Protein AF-0000000082331065 (afdb_homodimer)

Nearest PDB structures (foldseek):
  1o4w-assembly1_A-2  TM=7.661E-01  e=3.076E-03  Archaeoglobus fulgidus
  3zvk-assembly1_D  TM=6.399E-01  e=3.441E-03  Rickettsia felis
  5ecy-assembly1_E  TM=6.363E-01  e=1.750E-02  Shigella flexneri
  9h6a-assembly1_A  TM=6.526E-01  e=2.070E-02  Escherichia coli KLY
  5ed0-assembly2_B  TM=6.420E-01  e=5.371E-02  Shigella flexneri

Structure (mmCIF, N/CA/C/O backbone):
data_AF-0000000082331065-model_v1
#
loop_
_entity.id
_entity.type
_entity.pdbx_description
1 polymer 'PIN domain-containing protein'
#
loop_
_atom_site.group_PDB
_atom_site.id
_atom_site.type_symbol
_atom_site.label_atom_id
_atom_site.label_alt_id
_atom_site.label_comp_id
_atom_site.label_asym_id
_atom_site.label_entity_id
_atom_site.label_seq_id
_atom_site.pdbx_PDB_ins_code
_atom_site.Cartn_x
_atom_site.Cartn_y
_atom_site.Cartn_z
_atom_site.occupancy
_atom_site.B_iso_or_equiv
_atom_site.auth_seq_id
_atom_site.auth_comp_id
_atom_site.auth_asym_id
_atom_site.auth_atom_id
_atom_site.pdbx_PDB_model_num
ATOM 1 N N . MET A 1 1 ? -7.374 16.763 -11.881 1 84.21 1 MET A N 1
ATOM 2 C CA . MET A 1 1 ? -6.563 16.596 -10.678 1 84.21 1 MET A CA 1
ATOM 3 C C . MET A 1 1 ? -6.927 15.307 -9.95 1 84.21 1 MET A C 1
ATOM 5 O O . MET A 1 1 ? -8.092 14.905 -9.936 1 84.21 1 MET A O 1
ATOM 9 N N . ALA A 1 2 ? -5.88 14.586 -9.318 1 92.28 2 ALA A N 1
ATOM 10 C CA . ALA A 1 2 ? -6.134 13.315 -8.645 1 92.28 2 ALA A CA 1
ATOM 11 C C . ALA A 1 2 ? -6.809 13.535 -7.294 1 92.28 2 ALA A C 1
ATOM 13 O O . ALA A 1 2 ? -6.558 14.539 -6.623 1 92.28 2 ALA A O 1
ATOM 14 N N . LEU A 1 3 ? -7.755 12.722 -6.938 1 98.21 3 LEU A N 1
ATOM 15 C CA . LEU A 1 3 ? -8.467 12.785 -5.667 1 98.21 3 LEU A CA 1
ATOM 16 C C . LEU A 1 3 ? -7.704 12.039 -4.578 1 98.21 3 LEU A C 1
ATOM 18 O O . LEU A 1 3 ? -7.342 10.874 -4.755 1 98.21 3 LEU A O 1
ATOM 22 N N . LEU A 1 4 ? -7.465 12.738 -3.52 1 98.63 4 LEU A N 1
ATOM 23 C CA . LEU A 1 4 ? -6.738 12.187 -2.382 1 98.63 4 LEU A CA 1
ATOM 24 C C . LEU A 1 4 ? -7.545 12.339 -1.097 1 98.63 4 LEU A C 1
ATOM 26 O O . LEU A 1 4 ? -8.089 13.412 -0.824 1 98.63 4 LEU A O 1
ATOM 30 N N . VAL A 1 5 ? -7.703 11.263 -0.358 1 98.88 5 VAL A N 1
ATOM 31 C CA . VAL A 1 5 ? -8.303 11.31 0.971 1 98.88 5 VAL A CA 1
ATOM 32 C C . VAL A 1 5 ? -7.212 11.223 2.035 1 98.88 5 VAL A C 1
ATOM 34 O O . VAL A 1 5 ? -6.271 10.436 1.905 1 98.88 5 VAL A O 1
ATOM 37 N N . ALA A 1 6 ? -7.306 12.028 3.048 1 98.85 6 ALA A N 1
ATOM 38 C CA . ALA A 1 6 ? -6.295 12.039 4.102 1 98.85 6 ALA A CA 1
ATOM 39 C C . ALA A 1 6 ? -6.927 11.805 5.471 1 98.85 6 ALA A C 1
ATOM 41 O O . ALA A 1 6 ? -8.078 12.182 5.703 1 98.85 6 ALA A O 1
ATOM 42 N N . ASP A 1 7 ? -6.207 11.162 6.317 1 98.62 7 ASP A N 1
ATOM 43 C CA . ASP A 1 7 ? -6.69 10.97 7.682 1 98.62 7 ASP A CA 1
ATOM 44 C C . ASP A 1 7 ? -5.95 11.88 8.659 1 98.62 7 ASP A C 1
ATOM 46 O O . ASP A 1 7 ? -5.062 12.636 8.26 1 98.62 7 ASP A O 1
ATOM 50 N N . THR A 1 8 ? -6.292 11.81 9.937 1 98.61 8 THR A N 1
ATOM 51 C CA . THR A 1 8 ? -5.795 12.73 10.954 1 98.61 8 THR A CA 1
ATOM 52 C C . THR A 1 8 ? -4.289 12.569 11.139 1 98.61 8 THR A C 1
ATOM 54 O O . THR A 1 8 ? -3.561 13.559 11.237 1 98.61 8 THR A O 1
ATOM 57 N N . SER A 1 9 ? -3.781 11.352 11.25 1 98.44 9 SER A N 1
ATOM 58 C CA . SER A 1 9 ? -2.379 11.097 11.561 1 98.44 9 SER A CA 1
ATOM 59 C C . SER A 1 9 ? -1.457 11.757 10.541 1 98.44 9 SER A C 1
ATOM 61 O O . SER A 1 9 ? -0.488 12.422 10.912 1 98.44 9 SER A O 1
ATOM 63 N N . ALA A 1 10 ? -1.769 11.654 9.269 1 98.75 10 ALA A N 1
ATOM 64 C CA . ALA A 1 10 ? -0.926 12.221 8.22 1 98.75 10 ALA A CA 1
ATOM 65 C C . ALA A 1 10 ? -1.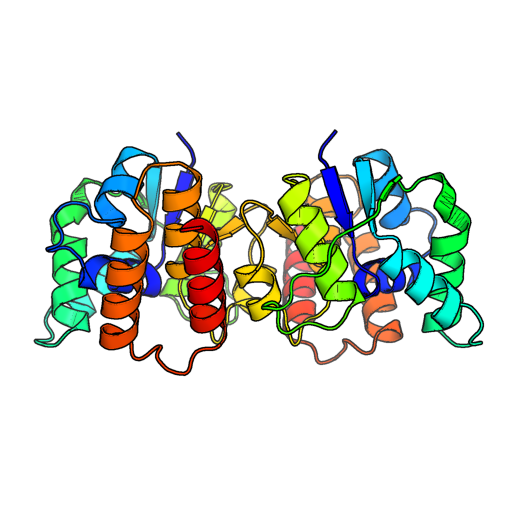027 13.744 8.198 1 98.75 10 ALA A C 1
ATOM 67 O O . ALA A 1 10 ? -0.03 14.435 7.976 1 98.75 10 ALA A O 1
ATOM 68 N N . LEU A 1 11 ? -2.22 14.24 8.377 1 98.84 11 LEU A N 1
ATOM 69 C CA . LEU A 1 11 ? -2.403 15.688 8.382 1 98.84 11 LEU A CA 1
ATOM 70 C C . LEU A 1 11 ? -1.635 16.329 9.532 1 98.84 11 LEU A C 1
ATOM 72 O O . LEU A 1 11 ? -1.018 17.383 9.361 1 98.84 11 LEU A O 1
ATOM 76 N N . VAL A 1 12 ? -1.694 15.711 10.698 1 98.8 12 VAL A N 1
ATOM 77 C CA . VAL A 1 12 ? -0.922 16.211 11.831 1 98.8 12 VAL A CA 1
ATOM 78 C C . VAL A 1 12 ? 0.569 16.152 11.507 1 98.8 12 VAL A C 1
ATOM 80 O O . VAL A 1 12 ? 1.317 17.08 11.823 1 98.8 12 VAL A O 1
ATOM 83 N N . SER A 1 13 ? 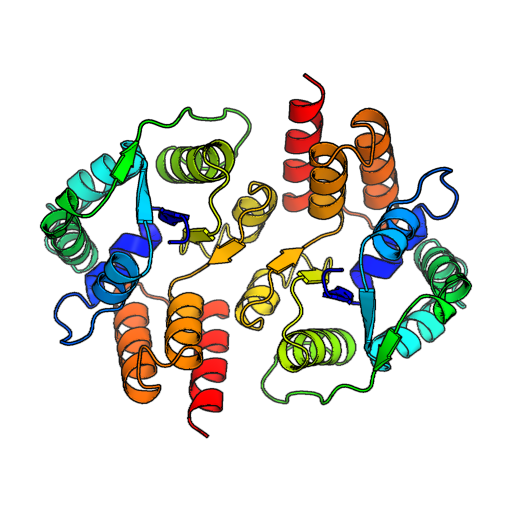1.036 15.093 10.872 1 98.82 13 SER A N 1
ATOM 84 C CA . SER A 1 13 ? 2.431 15.007 10.454 1 98.82 13 SER A CA 1
ATOM 85 C C . SER A 1 13 ? 2.81 16.175 9.55 1 98.82 13 SER A C 1
ATOM 87 O O . SER A 1 13 ? 3.837 16.824 9.761 1 98.82 13 SER A O 1
ATOM 89 N N . LEU A 1 14 ? 1.976 16.452 8.6 1 98.74 14 LEU A N 1
ATOM 90 C CA . LEU A 1 14 ? 2.242 17.543 7.669 1 98.74 14 LEU A CA 1
ATOM 91 C C . LEU A 1 14 ? 2.186 18.891 8.381 1 98.74 14 LEU A C 1
ATOM 93 O O . LEU A 1 14 ? 2.929 19.812 8.036 1 98.74 14 LEU A O 1
ATOM 97 N N . GLY A 1 15 ? 1.335 19.011 9.358 1 98.61 15 GLY A N 1
ATOM 98 C CA . GLY A 1 15 ? 1.188 20.239 10.122 1 98.61 15 GLY A CA 1
ATOM 99 C C . GLY A 1 15 ? 2.423 20.591 10.93 1 98.61 15 GLY A C 1
ATOM 100 O O . GLY A 1 15 ? 2.631 21.754 11.281 1 98.61 15 GLY A O 1
ATOM 101 N N . THR A 1 16 ? 3.255 19.613 11.282 1 98.28 16 THR A N 1
ATOM 102 C CA . THR A 1 16 ? 4.434 19.83 12.113 1 98.28 16 THR A CA 1
ATOM 103 C C . THR A 1 16 ? 5.439 20.732 11.402 1 98.28 16 THR A C 1
ATOM 105 O O . THR A 1 16 ? 6.265 21.38 12.047 1 98.28 16 THR A O 1
ATOM 108 N N . VAL A 1 17 ? 5.365 20.749 10.065 1 98.19 17 VAL A N 1
ATOM 109 C CA . VAL A 1 17 ? 6.338 21.521 9.3 1 98.19 17 VAL A CA 1
ATOM 110 C C . VAL A 1 17 ? 5.628 22.635 8.534 1 98.19 17 VAL A C 1
ATOM 112 O O . VAL A 1 17 ? 6.095 23.065 7.477 1 98.19 17 VAL A O 1
ATOM 115 N N . ALA A 1 18 ? 4.55 23.108 9.012 1 95.06 18 ALA A N 1
ATOM 116 C CA . ALA A 1 18 ? 3.709 24.106 8.356 1 95.06 18 ALA A CA 1
ATOM 117 C C . ALA A 1 18 ? 4.423 25.451 8.265 1 95.06 18 ALA A C 1
ATOM 119 O O . ALA A 1 18 ? 4.035 26.315 7.475 1 95.06 18 ALA A O 1
ATOM 120 N N . THR A 1 19 ? 5.469 25.64 9.006 1 91.25 19 THR A N 1
ATOM 121 C CA . THR A 1 19 ? 6.166 26.921 9.027 1 91.25 19 THR A CA 1
ATOM 122 C C . THR A 1 19 ? 7.258 26.961 7.961 1 91.25 19 THR A C 1
ATOM 124 O O . THR A 1 19 ? 7.86 28.01 7.72 1 91.25 19 THR A O 1
ATOM 127 N N . HIS A 1 20 ? 7.532 25.848 7.337 1 89.93 20 HIS A N 1
ATOM 128 C CA . HIS A 1 20 ? 8.526 25.816 6.27 1 89.93 20 HIS A CA 1
ATOM 129 C C . HIS A 1 20 ? 8.053 26.604 5.053 1 89.93 20 HIS A C 1
ATOM 131 O O . HIS A 1 20 ? 6.848 26.729 4.819 1 89.93 20 HIS A O 1
ATOM 137 N N . GLU A 1 21 ? 8.91 27.131 4.326 1 86.15 21 GLU A N 1
ATOM 138 C CA . GLU A 1 21 ? 8.589 27.965 3.172 1 86.15 21 GLU A CA 1
ATOM 139 C C . GLU A 1 21 ? 7.816 27.176 2.119 1 86.15 21 GLU A C 1
ATOM 141 O O . GLU A 1 21 ? 6.817 27.66 1.582 1 86.15 21 GLU A O 1
ATOM 146 N N . LYS A 1 22 ? 8.354 26.037 1.832 1 89.77 22 LYS A N 1
ATOM 147 C CA . LYS A 1 22 ? 7.687 25.101 0.932 1 89.77 22 LYS A CA 1
ATOM 148 C C . LYS A 1 22 ? 7.227 23.852 1.679 1 89.77 22 LYS A C 1
ATOM 150 O O . LYS A 1 22 ? 8.002 22.912 1.863 1 89.77 22 LYS A O 1
ATOM 155 N N . THR A 1 23 ? 5.905 23.878 1.989 1 95.28 23 THR A N 1
ATOM 156 C CA . THR A 1 23 ? 5.432 22.776 2.82 1 95.28 23 THR A CA 1
ATOM 157 C C . THR A 1 23 ? 4.807 21.681 1.96 1 95.28 23 THR A C 1
ATOM 159 O O . THR A 1 23 ? 4.147 21.97 0.96 1 95.28 23 THR A O 1
ATOM 162 N N . PRO A 1 24 ? 5.008 20.478 2.338 1 97.88 24 PRO A N 1
ATOM 163 C CA . PRO A 1 24 ? 4.359 19.391 1.602 1 97.88 24 PRO A CA 1
ATOM 164 C C . PRO A 1 24 ? 2.84 19.533 1.557 1 97.88 24 PRO A C 1
ATOM 166 O O . PRO A 1 24 ? 2.21 19.158 0.565 1 97.88 24 PRO A O 1
ATOM 169 N N . LEU A 1 25 ? 2.223 20.106 2.595 1 98.09 25 LEU A N 1
ATOM 170 C CA . LEU A 1 25 ? 0.777 20.298 2.614 1 98.09 25 LEU A CA 1
ATOM 171 C C . LEU A 1 25 ? 0.345 21.282 1.531 1 98.09 25 LEU A C 1
ATOM 173 O O . LEU A 1 25 ? -0.639 21.044 0.828 1 98.09 25 LEU A O 1
ATOM 177 N N . SER A 1 26 ? 1.044 22.368 1.365 1 97.34 26 SER A N 1
ATOM 178 C CA . SER A 1 26 ? 0.718 23.345 0.332 1 97.34 26 SER A CA 1
ATOM 179 C C . SER A 1 26 ? 0.844 22.74 -1.062 1 97.34 26 SER A C 1
ATOM 181 O O . SER A 1 26 ? -0.005 22.973 -1.924 1 97.34 26 SER A O 1
ATOM 183 N N . ILE A 1 27 ? 1.902 21.989 -1.269 1 97.33 27 ILE A N 1
ATOM 184 C CA . ILE A 1 27 ? 2.108 21.351 -2.565 1 97.33 27 ILE A CA 1
ATOM 185 C C . ILE A 1 27 ? 0.958 20.39 -2.856 1 97.33 27 ILE A C 1
ATOM 187 O O . ILE A 1 27 ? 0.431 20.363 -3.971 1 97.33 27 ILE A O 1
ATOM 191 N N . LEU A 1 28 ? 0.593 19.607 -1.846 1 97.29 28 LEU A N 1
ATOM 192 C CA . LEU A 1 28 ? -0.495 18.645 -1.981 1 97.29 28 LEU A CA 1
ATOM 193 C C . LEU A 1 28 ? -1.797 19.346 -2.353 1 97.29 28 LEU A C 1
ATOM 195 O O . LEU A 1 28 ? -2.514 18.899 -3.251 1 97.29 28 LEU A O 1
ATOM 199 N N . LEU A 1 29 ? -2.108 20.425 -1.689 1 97.01 29 LEU A N 1
ATOM 200 C CA . LEU A 1 29 ? -3.347 21.164 -1.903 1 97.01 29 LEU A CA 1
ATOM 201 C C . LEU A 1 29 ? -3.347 21.843 -3.268 1 97.01 29 LEU A C 1
ATOM 203 O O . LEU A 1 29 ? -4.41 22.095 -3.841 1 97.01 29 LEU A O 1
ATOM 207 N N . ASP A 1 30 ? -2.181 22.065 -3.808 1 95.85 30 ASP A N 1
ATOM 208 C CA . ASP A 1 30 ? -2.053 22.686 -5.123 1 95.85 30 ASP A CA 1
ATOM 209 C C . ASP A 1 30 ? -2.179 21.646 -6.235 1 95.85 30 ASP A C 1
ATOM 211 O O . ASP A 1 30 ? -2.557 21.977 -7.361 1 95.85 30 ASP A O 1
ATOM 215 N N . THR A 1 31 ? -1.892 20.429 -5.933 1 95.83 31 THR A N 1
ATOM 216 C CA . THR A 1 31 ? -1.738 19.454 -7.007 1 95.83 31 THR A CA 1
ATOM 217 C C . THR A 1 31 ? -2.836 18.397 -6.94 1 95.83 31 THR A C 1
ATOM 219 O O . THR A 1 31 ? -3.008 17.612 -7.875 1 95.83 31 THR A O 1
ATOM 222 N N . HIS A 1 32 ? -3.593 18.355 -5.835 1 97.51 32 HIS A N 1
ATOM 223 C CA . HIS A 1 32 ? -4.643 17.362 -5.638 1 97.51 32 HIS A CA 1
ATOM 224 C C . HIS A 1 32 ? -5.933 18.013 -5.152 1 97.51 32 HIS A C 1
ATOM 226 O O . HIS A 1 32 ? -5.907 19.116 -4.601 1 97.51 32 HIS A O 1
ATOM 232 N N . LEU A 1 33 ? -6.995 17.344 -5.45 1 98.22 33 LEU A N 1
ATOM 233 C CA . LEU A 1 33 ? -8.207 17.553 -4.666 1 98.22 33 LEU A CA 1
ATOM 234 C C . LEU A 1 33 ? -8.163 16.749 -3.372 1 98.22 33 LEU A C 1
ATOM 236 O O . LEU A 1 33 ? -8.281 15.522 -3.394 1 98.22 33 LEU A O 1
ATOM 240 N N . VAL A 1 34 ? -7.998 17.398 -2.298 1 98.69 34 VAL A N 1
ATOM 241 C CA . VAL A 1 34 ? -7.847 16.711 -1.02 1 98.69 34 VAL A CA 1
ATOM 242 C C . VAL A 1 34 ? -9.187 16.679 -0.289 1 98.69 34 VAL A C 1
ATOM 244 O O . VAL A 1 34 ? -9.762 17.728 0.012 1 98.69 34 VAL A O 1
ATOM 247 N N . CYS A 1 35 ? -9.648 15.508 0.03 1 98.83 35 CYS A N 1
ATOM 248 C CA . CYS A 1 35 ? -10.905 15.284 0.735 1 98.83 35 CYS A CA 1
ATOM 249 C C . CYS A 1 35 ? -10.659 14.661 2.104 1 98.83 35 CYS A C 1
ATOM 251 O O . CYS A 1 35 ? -9.799 13.79 2.249 1 98.83 35 CYS A O 1
ATOM 253 N N . ILE A 1 36 ? -11.418 15.107 3.125 1 98.84 36 ILE A N 1
ATOM 254 C CA . ILE A 1 36 ? -11.334 14.508 4.453 1 98.84 36 ILE A CA 1
ATOM 255 C C . ILE A 1 36 ? -12.739 14.306 5.017 1 98.84 36 ILE A C 1
ATOM 257 O O . ILE A 1 36 ? -13.656 15.069 4.704 1 98.84 36 ILE A O 1
ATOM 261 N N . PRO A 1 37 ? -12.926 13.227 5.758 1 98.8 37 PRO A N 1
ATOM 262 C CA . PRO A 1 37 ? -14.234 13.074 6.401 1 98.8 37 PRO A CA 1
ATOM 263 C C . PRO A 1 37 ? -14.447 14.06 7.547 1 98.8 37 PRO A C 1
ATOM 265 O O . PRO A 1 37 ? -13.478 14.571 8.115 1 98.8 37 PRO A O 1
ATOM 268 N N . GLU A 1 38 ? -15.661 14.235 7.915 1 98.68 38 GLU A N 1
ATOM 269 C CA . GLU A 1 38 ? -16.029 15.094 9.036 1 98.68 38 GLU A CA 1
ATOM 270 C C . GLU A 1 38 ? -15.379 14.62 10.332 1 98.68 38 GLU A C 1
ATOM 272 O O . GLU A 1 38 ? -15.012 15.433 11.183 1 98.68 38 GLU A O 1
ATOM 277 N N . GLN A 1 39 ? -15.255 13.336 10.499 1 98.53 39 GLN A N 1
ATOM 278 C CA . GLN A 1 39 ? -14.633 12.768 11.691 1 98.53 39 GLN A CA 1
ATOM 279 C C . GLN A 1 39 ? -13.188 13.237 11.834 1 98.53 39 GLN A C 1
ATOM 281 O O . GLN A 1 39 ? -12.698 13.426 12.949 1 98.53 39 GLN A O 1
ATOM 286 N N . VAL A 1 40 ? -12.495 13.373 10.756 1 98.55 40 VAL A N 1
ATOM 287 C CA . VAL A 1 40 ? -11.106 13.821 10.779 1 98.55 40 VAL A CA 1
ATOM 288 C C . VAL A 1 40 ? -11.042 15.284 11.211 1 98.55 40 VAL A C 1
ATOM 290 O O . VAL A 1 40 ? -10.172 15.668 11.996 1 98.55 40 VAL A O 1
ATOM 293 N N . VAL A 1 41 ? -11.97 16.116 10.712 1 98.65 41 VAL A N 1
ATOM 294 C CA . VAL A 1 41 ? -12.047 17.504 11.156 1 98.65 41 VAL A CA 1
ATOM 295 C C . VAL A 1 41 ? -12.267 17.553 12.666 1 98.65 41 VAL A C 1
ATOM 297 O O . VAL A 1 41 ? -11.591 18.302 13.375 1 98.65 41 VAL A O 1
ATOM 300 N N . SER A 1 42 ? -13.177 16.745 13.139 1 98.53 42 SER A N 1
ATOM 301 C CA . SER A 1 42 ? -13.48 16.693 14.565 1 98.53 42 SER A CA 1
ATOM 302 C C . SER A 1 42 ? -12.253 16.29 15.377 1 98.53 42 SER A C 1
ATOM 304 O O . SER A 1 42 ? -11.993 16.855 16.441 1 98.53 42 SER A O 1
ATOM 306 N N . GLU A 1 43 ? -11.558 15.309 14.893 1 98.7 43 GLU A N 1
ATOM 307 C CA . GLU A 1 43 ? -10.346 14.862 15.574 1 98.7 43 GLU A CA 1
ATOM 308 C C . GLU A 1 43 ? -9.292 15.964 15.607 1 98.7 43 GLU A C 1
ATOM 310 O O . GLU A 1 43 ? -8.622 16.16 16.623 1 98.7 43 GLU A O 1
ATOM 315 N N . LEU A 1 44 ? -9.122 16.666 14.54 1 98.64 44 LEU A N 1
ATOM 316 C CA . LEU A 1 44 ? -8.182 17.781 14.498 1 98.64 44 LEU A CA 1
ATOM 317 C C . LEU A 1 44 ? -8.578 18.865 15.494 1 98.64 44 LEU A C 1
ATOM 319 O O . LEU A 1 44 ? -7.727 19.4 16.208 1 98.64 44 LEU A O 1
ATOM 323 N N . GLN A 1 45 ? -9.85 19.191 15.551 1 98.73 45 GLN A N 1
ATOM 324 C CA . GLN A 1 45 ? -10.362 20.216 16.454 1 98.73 45 GLN A CA 1
ATOM 325 C C . GLN A 1 45 ? -10.171 19.809 17.912 1 98.73 45 GLN A C 1
ATOM 327 O O . GLN A 1 45 ? -9.926 20.658 18.772 1 98.73 45 GLN A O 1
ATOM 332 N N . LYS A 1 46 ? -10.23 18.506 18.18 1 98.38 46 LYS A N 1
ATOM 333 C CA . LYS A 1 46 ? -10.014 17.998 19.532 1 98.38 46 LYS A CA 1
ATOM 334 C C . LYS A 1 46 ? -8.535 18.042 19.906 1 98.38 46 LYS A C 1
ATOM 336 O O . LYS A 1 46 ? -8.19 18.204 21.078 1 98.38 46 LYS A O 1
ATOM 341 N N . THR A 1 47 ? -7.675 17.901 18.987 1 98.03 47 THR A N 1
ATOM 342 C CA . THR A 1 47 ? -6.234 17.846 19.208 1 98.03 47 THR A CA 1
ATOM 343 C C . THR A 1 47 ? -5.6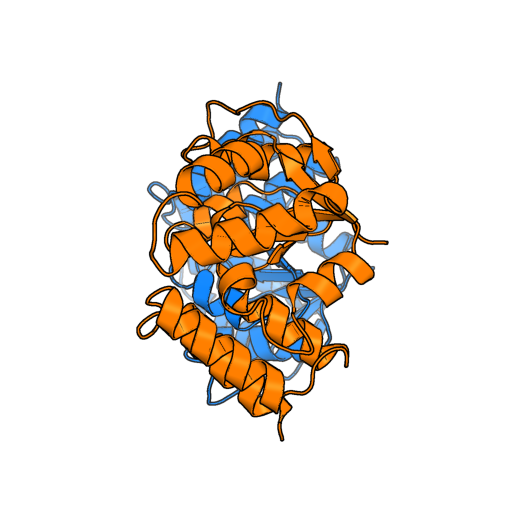48 19.252 19.301 1 98.03 47 THR A C 1
ATOM 345 O O . THR A 1 47 ? -4.712 19.49 20.068 1 98.03 47 THR A O 1
ATOM 348 N N . ALA A 1 48 ? -6.188 20.204 18.637 1 98.12 48 ALA A N 1
ATOM 349 C CA . ALA A 1 48 ? -5.632 21.535 18.409 1 98.12 48 ALA A CA 1
ATOM 350 C C . ALA A 1 48 ? -5.477 22.297 19.722 1 98.12 48 ALA A C 1
ATOM 352 O O . ALA A 1 48 ? -4.517 23.052 19.899 1 98.12 48 ALA A O 1
ATOM 353 N N . PRO A 1 49 ? -6.336 22.089 20.726 1 97.23 49 PRO A N 1
ATOM 354 C CA . PRO A 1 49 ? -6.274 22.898 21.945 1 97.23 49 PRO A CA 1
ATOM 355 C C . PRO A 1 49 ? -5.076 22.549 22.825 1 97.23 49 PRO A C 1
ATOM 357 O O . PRO A 1 49 ? -4.734 23.305 23.738 1 97.23 49 PRO A O 1
ATOM 360 N N . TYR A 1 50 ? -4.462 21.414 22.594 1 95.79 50 TYR A N 1
ATOM 361 C CA . TYR A 1 50 ? -3.313 21.036 23.409 1 95.79 50 TYR A CA 1
ATOM 362 C C . TYR A 1 50 ? -2.077 21.834 23.013 1 95.79 50 TYR A C 1
ATOM 364 O O . TYR A 1 50 ? -1.841 22.077 21.827 1 95.79 50 TYR A O 1
ATOM 372 N N . GLU A 1 51 ? -1.371 22.341 23.976 1 94.13 51 GLU A N 1
ATOM 373 C CA . GLU A 1 51 ? -0.177 23.146 23.735 1 94.13 51 GLU A CA 1
ATOM 374 C C . GLU A 1 51 ? 1.069 22.272 23.64 1 94.13 51 GLU A C 1
ATOM 376 O O . GLU A 1 51 ? 1.977 22.382 24.467 1 94.13 51 GLU A O 1
ATOM 381 N N . ASP A 1 52 ? 1.071 21.417 22.745 1 96.2 52 ASP A N 1
ATOM 382 C CA . ASP A 1 52 ? 2.203 20.551 22.427 1 96.2 52 ASP A CA 1
ATOM 383 C C . ASP A 1 52 ? 2.395 20.43 20.917 1 96.2 52 ASP A C 1
ATOM 385 O O . ASP A 1 52 ? 1.768 21.159 20.146 1 96.2 52 ASP A O 1
ATOM 389 N N . ARG A 1 53 ? 3.309 19.658 20.534 1 94.99 53 ARG A N 1
ATOM 390 C CA . ARG A 1 53 ? 3.677 19.559 19.125 1 94.99 53 ARG A CA 1
ATOM 391 C C . ARG A 1 53 ? 2.489 19.116 18.278 1 94.99 53 ARG A C 1
ATOM 393 O O . ARG A 1 53 ? 2.264 19.646 17.188 1 94.99 53 ARG A O 1
ATOM 400 N N . SER A 1 54 ? 1.689 18.142 18.779 1 97.11 54 SER A N 1
ATOM 401 C CA . SER A 1 54 ? 0.537 17.629 18.043 1 97.11 54 SER A CA 1
ATOM 402 C C . SER A 1 54 ? -0.577 18.668 17.967 1 97.11 54 SER A C 1
ATOM 404 O O . SER A 1 54 ? -1.241 18.799 16.936 1 97.11 54 SER A O 1
ATOM 406 N N . GLY A 1 55 ? -0.768 19.337 19.091 1 98.26 55 GLY A N 1
ATOM 407 C CA . GLY A 1 55 ? -1.767 20.393 19.099 1 98.26 55 GLY A CA 1
ATOM 408 C C . GLY A 1 55 ? -1.457 21.515 18.125 1 98.26 55 GLY A C 1
ATOM 409 O O . GLY A 1 55 ? -2.32 21.921 17.343 1 98.26 55 GLY A O 1
ATOM 410 N N . ASN A 1 56 ? -0.254 22.011 18.146 1 98.18 56 ASN A N 1
ATOM 411 C CA . ASN A 1 56 ? 0.176 23.063 17.232 1 98.18 56 ASN A CA 1
ATOM 412 C C . ASN A 1 56 ? 0.07 22.619 15.776 1 98.18 56 ASN A C 1
ATOM 414 O O . ASN A 1 56 ? -0.336 23.399 14.913 1 98.18 56 ASN A O 1
ATOM 418 N N . ALA A 1 57 ? 0.444 21.419 15.51 1 98.6 57 ALA A N 1
ATOM 419 C CA . ALA A 1 57 ? 0.356 20.869 14.16 1 98.6 57 ALA A CA 1
ATOM 420 C C . ALA A 1 57 ? -1.094 20.806 13.687 1 98.6 57 ALA A C 1
ATOM 422 O O . ALA A 1 57 ? -1.402 21.187 12.555 1 98.6 57 ALA A O 1
ATOM 423 N N . ALA A 1 58 ? -1.951 20.296 14.549 1 98.74 58 ALA A N 1
ATOM 424 C CA . ALA A 1 58 ? -3.372 20.213 14.22 1 98.74 58 ALA A CA 1
ATOM 425 C C . ALA A 1 58 ? -3.946 21.593 13.915 1 98.74 58 ALA A C 1
ATOM 427 O O . ALA A 1 58 ? -4.715 21.756 12.964 1 98.74 58 ALA A O 1
ATOM 428 N N . GLN A 1 59 ? -3.552 22.569 14.708 1 98.62 59 GLN A N 1
ATOM 429 C CA . GLN A 1 59 ? -4.018 23.932 14.473 1 98.62 59 GLN A CA 1
ATOM 430 C C . GLN A 1 59 ? -3.546 24.449 13.117 1 98.62 59 GLN A C 1
ATOM 432 O O . GLN A 1 59 ? -4.306 25.101 12.397 1 98.62 59 GLN A O 1
ATOM 437 N N . ALA A 1 60 ? -2.306 24.178 12.799 1 98.32 60 ALA A N 1
ATOM 438 C CA . ALA A 1 60 ? -1.757 24.618 11.519 1 98.32 60 ALA A CA 1
ATOM 439 C C . ALA A 1 60 ? -2.562 24.05 10.353 1 98.32 60 ALA A C 1
ATOM 441 O O . ALA A 1 60 ? -2.764 24.728 9.342 1 98.32 60 ALA A O 1
ATOM 442 N N . VAL A 1 61 ? -3.037 22.783 10.425 1 98.67 61 VAL A N 1
ATOM 443 C CA . VAL A 1 61 ? -3.859 22.157 9.394 1 98.67 61 VAL A CA 1
ATOM 444 C C . VAL A 1 61 ? -5.23 22.828 9.349 1 98.67 61 VAL A C 1
ATOM 446 O O . VAL A 1 61 ? -5.734 23.153 8.271 1 98.67 61 VAL A O 1
ATOM 449 N N . LEU A 1 62 ? -5.822 23.06 10.534 1 98.6 62 LEU A N 1
ATOM 450 C CA . LEU A 1 62 ? -7.151 23.655 10.626 1 98.6 62 LEU A CA 1
ATOM 451 C C . LEU A 1 62 ? -7.154 25.069 10.054 1 98.6 62 LEU A C 1
ATOM 453 O O . LEU A 1 62 ? -8.171 25.529 9.531 1 98.6 62 LEU A O 1
ATOM 457 N N . ASP A 1 63 ? -6.048 25.718 10.135 1 97.9 63 ASP A N 1
ATOM 458 C CA . ASP A 1 63 ? -5.927 27.057 9.568 1 97.9 63 ASP A CA 1
ATOM 459 C C . ASP A 1 63 ? -6.128 27.033 8.054 1 97.9 63 ASP A C 1
ATOM 461 O O . ASP A 1 63 ? -6.439 28.06 7.448 1 97.9 63 ASP A O 1
ATOM 465 N N . ARG A 1 64 ? -5.991 25.882 7.423 1 97.22 64 ARG A N 1
ATOM 466 C CA . ARG A 1 64 ? -6.179 25.732 5.984 1 97.22 64 ARG A CA 1
ATOM 467 C C . ARG A 1 64 ? -7.442 24.936 5.676 1 97.22 64 ARG A C 1
ATOM 469 O O . ARG A 1 64 ? -7.584 24.384 4.583 1 97.22 64 ARG A O 1
ATOM 476 N N . ARG A 1 65 ? -8.293 24.821 6.56 1 97.55 65 ARG A N 1
ATOM 477 C CA . ARG A 1 65 ? -9.478 23.97 6.504 1 97.55 65 ARG A CA 1
ATOM 478 C C . ARG A 1 65 ? -10.302 24.262 5.254 1 97.55 65 ARG A C 1
ATOM 480 O O . ARG A 1 65 ? -10.915 23.358 4.683 1 97.55 65 ARG A O 1
ATOM 487 N N . SER A 1 66 ? -10.372 25.502 4.787 1 97.87 66 SER A N 1
ATOM 488 C CA . SER A 1 66 ? -11.215 25.906 3.667 1 97.87 66 SER A CA 1
ATOM 489 C C . SER A 1 66 ? -10.701 25.329 2.352 1 97.87 66 SER A C 1
ATOM 491 O O . SER A 1 66 ? -11.409 25.34 1.344 1 97.87 66 SER A O 1
ATOM 493 N N . GLU A 1 67 ? -9.492 24.851 2.334 1 97.91 67 GLU A N 1
ATOM 494 C CA . GLU A 1 67 ? -8.884 24.318 1.119 1 97.91 67 GLU A CA 1
ATOM 495 C C . GLU A 1 67 ? -9.184 22.83 0.958 1 97.91 67 GLU A C 1
ATOM 497 O O . GLU A 1 67 ? -8.903 22.245 -0.09 1 97.91 67 GLU A O 1
ATOM 502 N N . PHE A 1 68 ? -9.767 22.226 2.004 1 98.49 68 PHE A N 1
ATOM 503 C CA . PHE A 1 68 ? -10.164 20.824 1.956 1 98.49 68 PHE A CA 1
ATOM 504 C C . PHE A 1 68 ? -11.617 20.688 1.518 1 98.49 68 PHE A C 1
ATOM 506 O O . PHE A 1 68 ? -12.448 21.544 1.829 1 98.49 68 PHE A O 1
ATOM 513 N N . SER A 1 69 ? -11.874 19.672 0.806 1 98.58 69 SER A N 1
ATOM 514 C CA . SER A 1 69 ? -13.253 19.216 0.667 1 98.58 69 SER A CA 1
ATOM 515 C C . SER A 1 69 ? -13.646 18.288 1.812 1 98.58 69 SER A C 1
ATOM 517 O O . SER A 1 69 ? -13.097 17.192 1.946 1 98.58 69 SER A O 1
ATOM 519 N N . VAL A 1 70 ? -14.581 18.641 2.647 1 98.73 70 VAL A N 1
ATOM 520 C CA . VAL A 1 70 ? -15.031 17.849 3.787 1 98.73 70 VAL A CA 1
ATOM 521 C C . VAL A 1 70 ? -16.314 17.105 3.424 1 98.73 70 VAL A C 1
ATOM 523 O O . VAL A 1 70 ? -17.27 17.706 2.929 1 98.73 70 VAL A O 1
ATOM 526 N N . ARG A 1 71 ? -16.295 15.843 3.705 1 98.53 71 ARG A N 1
ATOM 527 C CA . ARG A 1 71 ? -17.437 15.019 3.323 1 98.53 71 ARG A CA 1
ATOM 528 C C . ARG A 1 71 ? -17.887 14.136 4.481 1 98.53 71 ARG A C 1
ATOM 530 O O . ARG A 1 71 ? -17.073 13.732 5.314 1 98.53 71 ARG A O 1
ATOM 537 N N . ALA A 1 72 ? -19.118 13.837 4.456 1 97.94 72 ALA A N 1
ATOM 538 C CA . ALA A 1 72 ? -19.614 12.811 5.37 1 97.94 72 ALA A CA 1
ATOM 539 C C . ALA A 1 72 ? -19.189 11.418 4.915 1 97.94 72 ALA A C 1
ATOM 541 O O . ALA A 1 72 ? -19.075 11.159 3.715 1 97.94 72 ALA A O 1
ATOM 542 N N . ALA A 1 73 ? -18.921 10.58 5.859 1 97.43 73 ALA A N 1
ATOM 543 C CA . ALA A 1 73 ? -18.561 9.194 5.572 1 97.43 73 ALA A CA 1
ATOM 544 C C . ALA A 1 73 ? -19.317 8.231 6.483 1 97.43 73 ALA A C 1
ATOM 546 O O . ALA A 1 73 ? -19.504 8.507 7.67 1 97.43 73 ALA A O 1
ATOM 547 N N . LYS A 1 74 ? -19.757 7.169 5.906 1 93.94 74 LYS A N 1
ATOM 548 C CA . LYS A 1 74 ? -20.399 6.12 6.693 1 93.94 74 LYS A CA 1
ATOM 549 C C . LYS A 1 74 ? -19.364 5.182 7.307 1 93.94 74 LYS A C 1
ATOM 551 O O . LYS A 1 74 ? -18.424 4.759 6.631 1 93.94 74 LYS A O 1
ATOM 556 N N . LEU A 1 75 ? -19.552 4.906 8.586 1 95.87 75 LEU A N 1
ATOM 557 C CA . LEU A 1 75 ? -18.668 3.955 9.252 1 95.87 75 LEU A CA 1
ATOM 558 C C . LEU A 1 75 ? -19.043 2.521 8.892 1 95.87 75 LEU A C 1
ATOM 560 O O . LEU A 1 75 ? -20.227 2.18 8.837 1 95.87 75 LEU A O 1
ATOM 564 N N . GLU A 1 76 ? -18.046 1.781 8.628 1 93.71 76 GLU A N 1
ATOM 565 C CA . GLU A 1 76 ? -18.256 0.371 8.314 1 93.71 76 GLU A CA 1
ATOM 566 C C . GLU A 1 76 ? -18.012 -0.509 9.537 1 93.71 76 GLU A C 1
ATOM 568 O O . GLU A 1 76 ? -16.912 -0.514 10.095 1 93.71 76 GLU A O 1
ATOM 573 N N . GLU A 1 77 ? -18.878 -1.288 9.918 1 91.3 77 GLU A N 1
ATOM 574 C CA . GLU A 1 77 ? -18.835 -2.074 11.147 1 91.3 77 GLU A CA 1
ATOM 575 C C . GLU A 1 77 ? -17.745 -3.139 11.083 1 91.3 77 GLU A C 1
ATOM 577 O O . GLU A 1 77 ? -17.148 -3.487 12.104 1 91.3 77 GLU A O 1
ATOM 582 N N . ASP A 1 78 ? -17.417 -3.597 10.011 1 89.65 78 ASP A N 1
ATOM 583 C CA . ASP A 1 78 ? -16.507 -4.731 9.878 1 89.65 78 ASP A CA 1
ATOM 584 C C . ASP A 1 78 ? -15.057 -4.263 9.778 1 89.65 78 ASP A C 1
ATOM 586 O O . ASP A 1 78 ? -14.136 -5.081 9.754 1 89.65 78 ASP A O 1
ATOM 590 N N . LEU A 1 79 ? -14.841 -2.964 9.722 1 92.18 79 LEU A N 1
ATOM 591 C CA . LEU A 1 79 ? -13.478 -2.445 9.688 1 92.18 79 LEU A CA 1
ATOM 592 C C . LEU A 1 79 ? -12.918 -2.296 11.099 1 92.18 79 LEU A C 1
ATOM 594 O O . LEU A 1 79 ? -13.449 -1.528 11.904 1 92.18 79 LEU A O 1
ATOM 598 N N . PRO A 1 80 ? -11.941 -3.062 11.495 1 92.6 80 PRO A N 1
ATOM 599 C CA . PRO A 1 80 ? -11.359 -3.005 12.838 1 92.6 80 PRO A CA 1
ATOM 600 C C . PRO A 1 80 ? -10.445 -1.798 13.034 1 92.6 80 PRO A C 1
ATOM 602 O O . PRO A 1 80 ? -9.258 -1.96 13.328 1 92.6 80 PRO A O 1
ATOM 605 N N . LEU A 1 81 ? -10.931 -0.664 12.82 1 95.33 81 LEU A N 1
ATOM 606 C CA . LEU A 1 81 ? -10.24 0.614 12.948 1 95.33 81 LEU A CA 1
ATOM 607 C C . LEU A 1 81 ? -11.037 1.578 13.82 1 95.33 81 LEU A C 1
ATOM 609 O O . LEU A 1 81 ? -12.229 1.366 14.059 1 95.33 81 LEU A O 1
ATOM 613 N N . ASP A 1 82 ? -10.407 2.561 14.404 1 95.17 82 ASP A N 1
ATOM 614 C CA . ASP A 1 82 ? -11.157 3.573 15.142 1 95.17 82 ASP A CA 1
ATOM 615 C C . ASP A 1 82 ? -12.041 4.393 14.205 1 95.17 82 ASP A C 1
ATOM 617 O O . ASP A 1 82 ? -11.97 4.24 12.984 1 95.17 82 ASP A O 1
ATOM 621 N N . ASP A 1 83 ? -12.832 5.266 14.678 1 95.73 83 ASP A N 1
ATOM 622 C CA . ASP A 1 83 ? -13.84 5.978 13.9 1 95.73 83 ASP A CA 1
ATOM 623 C C . ASP A 1 83 ? -13.191 6.863 12.839 1 95.73 83 ASP A C 1
ATOM 625 O O . ASP A 1 83 ? -13.698 6.975 11.721 1 95.73 83 ASP A O 1
ATOM 629 N N . GLY A 1 84 ? -12.155 7.586 13.187 1 96.64 84 GLY A N 1
ATOM 630 C CA . GLY A 1 84 ? -11.48 8.441 12.224 1 96.64 84 GLY A CA 1
ATOM 631 C C . GLY A 1 84 ? -10.91 7.676 11.044 1 96.64 84 GLY A C 1
ATOM 632 O O . GLY A 1 84 ? -11.16 8.029 9.89 1 96.64 84 GLY A O 1
ATOM 633 N N . GLU A 1 85 ? -10.136 6.59 11.366 1 97.73 85 GLU A N 1
ATOM 634 C CA . GLU A 1 85 ? -9.564 5.748 10.32 1 97.73 85 GLU A CA 1
ATOM 635 C C . GLU A 1 85 ? -10.657 5.062 9.505 1 97.73 85 GLU A C 1
ATOM 637 O O . GLU A 1 85 ? -10.576 5.001 8.276 1 97.73 85 GLU A O 1
ATOM 642 N N . ASN A 1 86 ? -11.639 4.556 10.227 1 97.84 86 ASN A N 1
ATOM 643 C CA . ASN A 1 86 ? -12.78 3.914 9.582 1 97.84 86 ASN A CA 1
ATOM 644 C C . ASN A 1 86 ? -13.459 4.849 8.586 1 97.84 86 ASN A C 1
ATOM 646 O O . ASN A 1 86 ? -13.685 4.477 7.433 1 97.84 86 ASN A O 1
ATOM 650 N N . ALA A 1 87 ? -13.737 6.04 8.97 1 98.44 87 ALA A N 1
ATOM 651 C CA . ALA A 1 87 ? -14.383 7.036 8.118 1 98.44 87 ALA A CA 1
ATOM 652 C C . ALA A 1 87 ? -13.518 7.363 6.905 1 98.44 87 ALA A C 1
ATOM 654 O O . ALA A 1 87 ? -14.028 7.501 5.79 1 98.44 87 ALA A O 1
ATOM 655 N N . ALA A 1 88 ? -12.246 7.499 7.114 1 98.63 88 ALA A N 1
ATOM 656 C CA . ALA A 1 88 ? -11.343 7.879 6.032 1 98.63 88 ALA A CA 1
ATOM 657 C C . ALA A 1 88 ? -11.23 6.765 4.995 1 98.63 88 ALA A C 1
ATOM 659 O O . ALA A 1 88 ? -11.266 7.024 3.79 1 98.63 88 ALA A O 1
ATOM 660 N N . VAL A 1 89 ? -11.067 5.537 5.432 1 98.31 89 VAL A N 1
ATOM 661 C CA . VAL A 1 89 ? -10.992 4.398 4.523 1 98.31 89 VAL A CA 1
ATOM 662 C C . VAL A 1 89 ? -12.306 4.262 3.755 1 98.31 89 VAL A C 1
ATOM 664 O O . VAL A 1 89 ? -12.303 4.087 2.534 1 98.31 89 VAL A O 1
ATOM 667 N N . SER A 1 90 ? -13.431 4.381 4.464 1 97.72 90 SER A N 1
ATOM 668 C CA . SER A 1 90 ? -14.745 4.293 3.835 1 97.72 90 SER A CA 1
ATOM 669 C C . SER A 1 90 ? -14.924 5.374 2.775 1 97.72 90 SER A C 1
ATOM 671 O O . SER A 1 90 ? -15.42 5.1 1.68 1 97.72 90 SER A O 1
ATOM 673 N N . LEU A 1 91 ? -14.529 6.569 3.076 1 98.57 91 LEU A N 1
ATOM 674 C CA . LEU A 1 91 ? -14.651 7.679 2.138 1 98.57 91 LEU A CA 1
ATOM 675 C C . LEU A 1 91 ? -13.788 7.445 0.903 1 98.57 91 LEU A C 1
ATOM 677 O O . LEU A 1 91 ? -14.227 7.695 -0.223 1 98.57 91 LEU A O 1
ATOM 681 N N . ALA A 1 92 ? -12.529 6.997 1.139 1 98.4 92 ALA A N 1
ATOM 682 C CA . ALA A 1 92 ? -11.631 6.714 0.023 1 98.4 92 ALA A CA 1
ATOM 683 C C . ALA A 1 92 ? -12.243 5.689 -0.927 1 98.4 92 ALA A C 1
ATOM 685 O O . ALA A 1 92 ? -12.184 5.852 -2.148 1 98.4 92 ALA A O 1
ATOM 686 N N . ASN A 1 93 ? -12.808 4.673 -0.378 1 96.71 93 ASN A N 1
ATOM 687 C CA . ASN A 1 93 ? -13.438 3.635 -1.188 1 96.71 93 ASN A CA 1
ATOM 688 C C . ASN A 1 93 ? -14.678 4.16 -1.905 1 96.71 93 ASN A C 1
ATOM 690 O O . ASN A 1 93 ? -14.874 3.891 -3.092 1 96.71 93 ASN A O 1
ATOM 694 N N . ASP A 1 94 ? -15.498 4.927 -1.217 1 96.63 94 ASP A N 1
ATOM 695 C CA . ASP A 1 94 ? -16.744 5.45 -1.768 1 96.63 94 ASP A CA 1
ATOM 696 C C . ASP A 1 94 ? -16.474 6.398 -2.935 1 96.63 94 ASP A C 1
ATOM 698 O O . ASP A 1 94 ? -17.228 6.421 -3.91 1 96.63 94 ASP A O 1
ATOM 702 N N . LEU A 1 95 ? -15.403 7.145 -2.837 1 97.55 95 LEU A N 1
ATOM 703 C CA . LEU A 1 95 ? -15.119 8.166 -3.839 1 97.55 95 LEU A CA 1
ATOM 704 C C . LEU A 1 95 ? -14.217 7.612 -4.938 1 97.55 95 LEU A C 1
ATOM 706 O O . LEU A 1 95 ? -13.869 8.327 -5.88 1 97.55 95 LEU A O 1
ATOM 710 N N . ASP A 1 96 ? -13.834 6.346 -4.778 1 96.46 96 ASP A N 1
ATOM 711 C CA . ASP A 1 96 ? -12.824 5.787 -5.671 1 96.46 96 ASP A CA 1
ATOM 712 C C . ASP A 1 96 ? -11.598 6.694 -5.75 1 96.46 96 ASP A C 1
ATOM 714 O O . ASP A 1 96 ? -11.168 7.072 -6.842 1 96.46 96 ASP A O 1
ATOM 718 N N . ALA A 1 97 ? -11.15 7.105 -4.602 1 98.15 97 ALA A N 1
ATOM 719 C CA . ALA A 1 97 ? -9.992 7.993 -4.543 1 98.15 97 ALA A CA 1
ATOM 720 C C . ALA A 1 97 ? -8.76 7.329 -5.152 1 98.15 97 ALA A C 1
ATOM 722 O O . ALA A 1 97 ? -8.559 6.122 -5.001 1 98.15 97 ALA A O 1
ATOM 723 N N . THR A 1 98 ? -7.923 8.155 -5.709 1 97.3 98 THR A N 1
ATOM 724 C CA . THR A 1 98 ? -6.685 7.653 -6.297 1 97.3 98 THR A CA 1
ATOM 725 C C . THR A 1 98 ? -5.669 7.314 -5.211 1 97.3 98 THR A C 1
ATOM 727 O O . THR A 1 98 ? -4.934 6.331 -5.326 1 97.3 98 THR A O 1
ATOM 730 N N . GLN A 1 99 ? -5.665 8.14 -4.167 1 98.31 99 GLN A N 1
ATOM 731 C CA . GLN A 1 99 ? -4.695 7.979 -3.089 1 98.31 99 GLN A CA 1
ATOM 732 C C . GLN A 1 99 ? -5.355 8.153 -1.724 1 98.31 99 GLN A C 1
ATOM 734 O O . GLN A 1 99 ? -6.316 8.913 -1.586 1 98.31 99 GLN A O 1
ATOM 739 N N . PHE A 1 100 ? -4.863 7.429 -0.768 1 98.82 100 PHE A N 1
ATOM 740 C CA . PHE A 1 100 ? -5.213 7.568 0.64 1 98.82 100 PHE A CA 1
ATOM 741 C C . PHE A 1 100 ? -3.974 7.852 1.481 1 98.82 100 PHE A C 1
ATOM 743 O O . PHE A 1 100 ? -3.072 7.016 1.569 1 98.82 100 PHE A O 1
ATOM 750 N N . LEU A 1 101 ? -3.922 9.044 2.07 1 98.83 101 LEU A N 1
ATOM 751 C CA . LEU A 1 101 ? -2.786 9.5 2.865 1 98.83 101 LEU A CA 1
ATOM 752 C C . LEU A 1 101 ? -3.003 9.2 4.344 1 98.83 101 LEU A C 1
ATOM 754 O O . LEU A 1 101 ? -3.91 9.754 4.969 1 98.83 101 LEU A O 1
ATOM 758 N N . CYS A 1 102 ? -2.131 8.31 4.94 1 98.69 102 CYS A N 1
ATOM 759 C CA . CYS A 1 102 ? -2.283 7.832 6.309 1 98.69 102 CYS A CA 1
ATOM 760 C C . CYS A 1 102 ? -0.945 7.384 6.883 1 98.69 102 CYS A C 1
ATOM 762 O O . CYS A 1 102 ? -0.19 6.667 6.223 1 98.69 102 CYS A O 1
ATOM 764 N N . ASP A 1 103 ? -0.642 7.783 8.176 1 98.41 103 ASP A N 1
ATOM 765 C CA . ASP A 1 103 ? 0.631 7.436 8.799 1 98.41 103 ASP A CA 1
ATOM 766 C C . ASP A 1 103 ? 0.429 6.456 9.953 1 98.41 103 ASP A C 1
ATOM 768 O O . ASP A 1 103 ? 1.149 6.508 10.952 1 98.41 103 ASP A O 1
ATOM 772 N N . GLU A 1 104 ? -0.533 5.603 9.953 1 96.73 104 GLU A N 1
ATOM 773 C CA . GLU A 1 104 ? -0.737 4.573 10.968 1 96.73 104 GLU A CA 1
ATOM 774 C C . GLU A 1 104 ? 0.144 3.356 10.705 1 96.73 104 GLU A C 1
ATOM 776 O O . GLU A 1 104 ? -0.353 2.293 10.328 1 96.73 104 GLU A O 1
ATOM 781 N N . PHE A 1 105 ? 1.407 3.434 11.038 1 96.44 105 PHE A N 1
ATOM 782 C CA . PHE A 1 105 ? 2.423 2.46 10.655 1 96.44 105 PHE A CA 1
ATOM 783 C C . PHE A 1 105 ? 2.126 1.098 11.271 1 96.44 105 PHE A C 1
ATOM 785 O O . PHE A 1 105 ? 2.404 0.062 10.664 1 96.44 105 PHE A O 1
ATOM 792 N N . ASN A 1 106 ? 1.542 1.115 12.47 1 93.18 106 ASN A N 1
ATOM 793 C CA . ASN A 1 106 ? 1.264 -0.14 13.161 1 93.18 106 ASN A CA 1
ATOM 794 C C . ASN A 1 106 ? 0.04 -0.841 12.581 1 93.18 106 ASN A C 1
ATOM 796 O O . ASN A 1 106 ? -0.219 -2.005 12.89 1 93.18 106 ASN A O 1
ATOM 800 N N . GLN A 1 107 ? -0.688 -0.138 11.693 1 95.01 107 GLN A N 1
ATOM 801 C CA . GLN A 1 107 ? -1.894 -0.714 11.107 1 95.01 107 GLN A CA 1
ATOM 802 C C . GLN A 1 107 ? -1.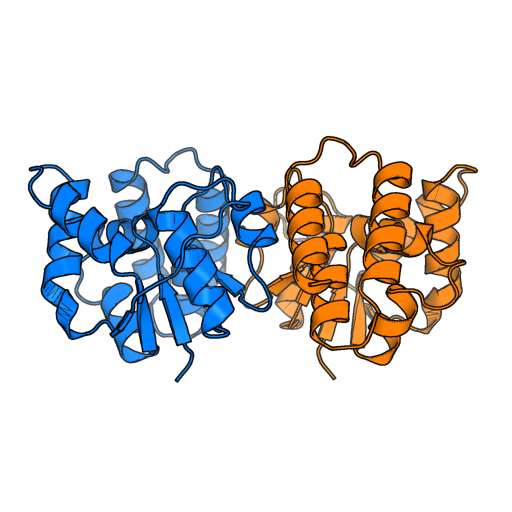839 -0.67 9.582 1 95.01 107 GLN A C 1
ATOM 804 O O . GLN A 1 107 ? -2.853 -0.877 8.913 1 95.01 107 GLN A O 1
ATOM 809 N N . LEU A 1 108 ? -0.723 -0.453 9.033 1 96.3 108 LEU A N 1
ATOM 810 C CA . LEU A 1 108 ? -0.57 -0.239 7.599 1 96.3 108 LEU A CA 1
ATOM 811 C C . LEU A 1 108 ? -1.123 -1.422 6.81 1 96.3 108 LEU A C 1
ATOM 813 O O . LEU A 1 108 ? -1.798 -1.236 5.795 1 96.3 108 LEU A O 1
ATOM 817 N N . ALA A 1 109 ? -0.865 -2.636 7.28 1 95.93 109 ALA A N 1
ATOM 818 C CA . ALA A 1 109 ? -1.336 -3.832 6.587 1 95.93 109 ALA A CA 1
ATOM 819 C C . ALA A 1 109 ? -2.861 -3.89 6.567 1 95.93 109 ALA A C 1
ATOM 821 O O . ALA A 1 109 ? -3.464 -4.183 5.532 1 95.93 109 ALA A O 1
ATOM 822 N N . LEU A 1 110 ? -3.461 -3.607 7.703 1 96.36 110 LEU A N 1
ATOM 823 C CA . LEU A 1 110 ? -4.915 -3.632 7.814 1 96.36 110 LEU A CA 1
ATOM 824 C C . LEU A 1 110 ? -5.544 -2.539 6.955 1 96.36 110 LEU A C 1
ATOM 826 O O . LEU A 1 110 ? -6.551 -2.774 6.284 1 96.36 110 LEU A O 1
ATOM 830 N N . ILE A 1 111 ? -4.98 -1.356 6.954 1 97.44 111 ILE A N 1
ATOM 831 C CA . ILE A 1 111 ? -5.463 -0.257 6.125 1 97.44 111 ILE A CA 1
ATOM 832 C C . ILE A 1 111 ? -5.355 -0.637 4.65 1 97.44 111 ILE A C 1
ATOM 834 O O . ILE A 1 111 ? -6.308 -0.465 3.887 1 97.44 111 ILE A O 1
ATOM 838 N N . HIS A 1 112 ? -4.269 -1.154 4.266 1 97.67 112 HIS A N 1
ATOM 839 C CA . HIS A 1 112 ? -4.058 -1.575 2.886 1 97.67 112 HIS A CA 1
ATOM 840 C C . HIS A 1 112 ? -5.101 -2.601 2.456 1 97.67 112 HIS A C 1
ATOM 842 O O . HIS A 1 112 ? -5.667 -2.498 1.366 1 97.67 112 HIS A O 1
ATOM 848 N N . ALA A 1 113 ? -5.364 -3.568 3.329 1 96.99 113 ALA A N 1
ATOM 849 C CA . ALA A 1 113 ? -6.329 -4.62 3.02 1 96.99 113 ALA A CA 1
ATOM 850 C C . ALA A 1 113 ? -7.737 -4.049 2.882 1 96.99 113 ALA A C 1
ATOM 852 O O . ALA A 1 113 ? -8.603 -4.661 2.252 1 96.99 113 ALA A O 1
ATOM 853 N N . SER A 1 114 ? -7.941 -2.886 3.449 1 96.78 114 SER A N 1
ATOM 854 C CA . SER A 1 114 ? -9.28 -2.312 3.53 1 96.78 114 SER A CA 1
ATOM 855 C C . SER A 1 114 ? -9.555 -1.382 2.352 1 96.78 114 SER A C 1
ATOM 857 O O . SER A 1 114 ? -10.696 -0.97 2.133 1 96.78 114 SER A O 1
ATOM 859 N N . LEU A 1 115 ? -8.51 -1.096 1.639 1 97.05 115 LEU A N 1
ATOM 860 C CA . LEU A 1 115 ? -8.652 -0.18 0.513 1 97.05 115 LEU A CA 1
ATOM 861 C C . LEU A 1 115 ? -8.976 -0.939 -0.769 1 97.05 115 LEU A C 1
ATOM 863 O O . LEU A 1 115 ? -8.436 -2.022 -1.007 1 97.05 115 LEU A O 1
ATOM 867 N N . ALA A 1 116 ? -9.763 -0.395 -1.52 1 93.4 116 ALA A N 1
ATOM 868 C CA . ALA A 1 116 ? -10.073 -0.972 -2.825 1 93.4 116 ALA A CA 1
ATOM 869 C C . ALA A 1 116 ? -8.98 -0.652 -3.841 1 93.4 116 ALA A C 1
ATOM 871 O O . ALA A 1 116 ? -7.831 -1.069 -3.677 1 93.4 116 ALA A O 1
ATOM 872 N N . ASP A 1 117 ? -9.222 0.182 -4.802 1 91.43 117 ASP A N 1
ATOM 873 C CA . ASP A 1 117 ? -8.271 0.519 -5.858 1 91.43 117 ASP A CA 1
ATOM 874 C C . ASP A 1 117 ? -7.51 1.799 -5.523 1 91.43 117 ASP A C 1
ATOM 876 O O . ASP A 1 117 ? -6.962 2.452 -6.413 1 91.43 117 ASP A O 1
ATOM 880 N N . THR A 1 118 ? -7.463 2.088 -4.318 1 96.55 118 THR A N 1
ATOM 881 C CA . THR A 1 118 ? -6.802 3.292 -3.826 1 96.55 118 THR A CA 1
ATOM 882 C C . THR A 1 118 ? -5.363 2.99 -3.416 1 96.55 118 THR A C 1
ATOM 884 O O . THR A 1 118 ? -5.1 1.99 -2.745 1 96.55 118 THR A O 1
ATOM 887 N N . ARG A 1 119 ? -4.436 3.798 -3.843 1 97.31 119 ARG A N 1
ATOM 888 C CA . ARG A 1 119 ? -3.044 3.656 -3.427 1 97.31 119 ARG A CA 1
ATOM 889 C C . ARG A 1 119 ? -2.829 4.226 -2.029 1 97.31 119 ARG A C 1
ATOM 891 O O . ARG A 1 119 ? -3.143 5.39 -1.773 1 97.31 119 ARG A O 1
ATOM 898 N N . LEU A 1 120 ? -2.291 3.396 -1.166 1 98.37 120 LEU A N 1
ATOM 899 C CA . LEU A 1 120 ? -1.892 3.861 0.158 1 98.37 120 LEU A CA 1
ATOM 900 C C . LEU A 1 120 ? -0.611 4.685 0.081 1 98.37 120 LEU A C 1
ATOM 902 O O . LEU A 1 120 ? 0.346 4.291 -0.588 1 98.37 120 LEU A O 1
ATOM 906 N N . VAL A 1 121 ? -0.622 5.849 0.707 1 98.3 121 VAL A N 1
ATOM 907 C CA . VAL A 1 121 ? 0.526 6.748 0.763 1 98.3 121 VAL A CA 1
ATOM 908 C C . VAL A 1 121 ? 0.79 7.16 2.209 1 98.3 121 VAL A C 1
ATOM 910 O O . VAL A 1 121 ? -0.148 7.414 2.97 1 98.3 121 VAL A O 1
ATOM 913 N N . THR A 1 122 ? 2.027 7.185 2.624 1 98.7 122 THR A N 1
ATOM 914 C CA . THR A 1 122 ? 2.434 7.745 3.908 1 98.7 122 THR A CA 1
ATOM 915 C C . THR A 1 122 ? 3.185 9.059 3.711 1 98.7 122 THR A C 1
ATOM 917 O O . THR A 1 122 ? 3.654 9.353 2.609 1 98.7 122 THR A O 1
ATOM 920 N N . THR A 1 123 ? 3.269 9.828 4.747 1 98.72 123 THR A N 1
ATOM 921 C CA . THR A 1 123 ? 3.963 11.107 4.64 1 98.72 123 THR A CA 1
ATOM 922 C C . THR A 1 123 ? 5.399 10.905 4.164 1 98.72 123 THR A C 1
ATOM 924 O O . THR A 1 123 ? 5.865 11.609 3.266 1 98.72 123 THR A O 1
ATOM 927 N N . PRO A 1 124 ? 6.183 9.9 4.7 1 98.52 124 PRO A N 1
ATOM 928 C CA . PRO A 1 124 ? 7.529 9.682 4.166 1 98.52 124 PRO A CA 1
ATOM 929 C C . PRO A 1 124 ? 7.527 9.359 2.674 1 98.52 124 PRO A C 1
ATOM 931 O O . PRO A 1 124 ? 8.349 9.889 1.922 1 98.52 124 PRO A O 1
ATOM 934 N N . SER A 1 125 ? 6.603 8.504 2.247 1 97.71 125 SER A N 1
ATOM 935 C CA . SER A 1 125 ? 6.556 8.155 0.831 1 97.71 125 SER A CA 1
ATOM 936 C C . SER A 1 125 ? 6.099 9.339 -0.015 1 97.71 125 SER A C 1
ATOM 938 O O . SER A 1 125 ? 6.537 9.498 -1.156 1 97.71 125 SER A O 1
ATOM 940 N N . LEU A 1 126 ? 5.254 10.157 0.513 1 98.05 126 LEU A N 1
ATOM 941 C CA . LEU A 1 126 ? 4.844 11.378 -0.172 1 98.05 126 LEU A CA 1
ATOM 942 C C . LEU A 1 126 ? 6.045 12.276 -0.449 1 98.05 126 LEU A C 1
ATOM 944 O O . LEU A 1 126 ? 6.192 12.798 -1.556 1 98.05 126 LEU A O 1
ATOM 948 N N . LEU A 1 127 ? 6.867 12.464 0.557 1 98.14 127 LEU A N 1
ATOM 949 C CA . LEU A 1 127 ? 8.04 13.315 0.386 1 98.14 127 LEU A CA 1
ATOM 950 C C . LEU A 1 127 ? 8.953 12.769 -0.707 1 98.14 127 LEU A C 1
ATOM 952 O O . LEU A 1 127 ? 9.462 13.53 -1.533 1 98.14 127 LEU A O 1
ATOM 956 N N . THR A 1 128 ? 9.135 11.449 -0.734 1 97.19 128 THR A N 1
ATOM 957 C CA . THR A 1 128 ? 9.943 10.84 -1.784 1 97.19 128 THR A CA 1
ATOM 958 C C . THR A 1 128 ? 9.32 11.082 -3.155 1 97.19 128 THR A C 1
ATOM 960 O O . THR A 1 128 ? 10.03 11.35 -4.127 1 97.19 128 THR A O 1
ATOM 963 N N . ALA A 1 129 ? 8.025 11.025 -3.231 1 96.3 129 ALA A N 1
ATOM 964 C CA . ALA A 1 129 ? 7.321 11.252 -4.491 1 96.3 129 ALA A CA 1
ATOM 965 C C . ALA A 1 129 ? 7.461 12.703 -4.944 1 96.3 129 ALA A C 1
ATOM 967 O O . ALA A 1 129 ? 7.614 12.975 -6.137 1 96.3 12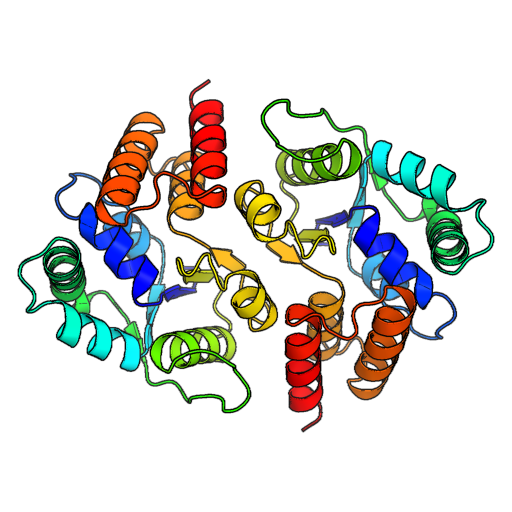9 ALA A O 1
ATOM 968 N N . LEU A 1 130 ? 7.351 13.609 -4.006 1 97 130 LEU A N 1
ATOM 969 C CA . LEU A 1 130 ? 7.47 15.024 -4.343 1 97 130 LEU A CA 1
ATOM 970 C C . LEU A 1 130 ? 8.85 15.332 -4.914 1 97 130 LEU A C 1
ATOM 972 O O . LEU A 1 130 ? 8.981 16.161 -5.818 1 97 130 LEU A O 1
ATOM 976 N N . VAL A 1 131 ? 9.865 14.659 -4.357 1 96.83 131 VAL A N 1
ATOM 977 C CA . VAL A 1 131 ? 11.214 14.83 -4.887 1 96.83 131 VAL A CA 1
ATOM 978 C C . VAL A 1 131 ? 11.299 14.23 -6.289 1 96.83 131 VAL A C 1
ATOM 980 O O . VAL A 1 131 ? 11.794 14.873 -7.217 1 96.83 131 VAL A O 1
ATOM 983 N N . ARG A 1 132 ? 10.797 13.065 -6.453 1 94.33 132 ARG A N 1
ATOM 984 C CA . ARG A 1 132 ? 10.828 12.366 -7.734 1 94.33 132 ARG A CA 1
ATOM 985 C C . ARG A 1 132 ? 10.129 13.178 -8.819 1 94.33 132 ARG A C 1
ATOM 987 O O . ARG A 1 132 ? 10.567 13.192 -9.971 1 94.33 132 ARG A O 1
ATOM 994 N N . ASN A 1 133 ? 9.086 13.89 -8.466 1 94.12 133 ASN A N 1
ATOM 995 C CA . ASN A 1 133 ? 8.287 14.654 -9.419 1 94.12 133 ASN A CA 1
ATOM 996 C C . ASN A 1 133 ? 8.736 16.111 -9.484 1 94.12 133 ASN A C 1
ATOM 998 O O . ASN A 1 133 ? 8.044 16.953 -10.06 1 94.12 133 ASN A O 1
ATOM 1002 N N . GLU A 1 134 ? 9.775 16.491 -8.811 1 95.45 134 GLU A N 1
ATOM 1003 C CA . GLU A 1 134 ? 10.491 17.76 -8.896 1 95.45 134 GLU A CA 1
ATOM 1004 C C . GLU A 1 134 ? 9.685 18.892 -8.265 1 95.45 134 GLU A C 1
ATOM 1006 O O . GLU A 1 134 ? 9.761 20.038 -8.711 1 95.45 134 GLU A O 1
ATOM 1011 N N . HIS A 1 135 ? 8.933 18.527 -7.265 1 96.22 135 HIS A N 1
ATOM 1012 C CA . HIS A 1 135 ? 8.181 19.539 -6.532 1 96.22 135 HIS A CA 1
ATOM 1013 C C . HIS A 1 135 ? 8.936 19.993 -5.287 1 96.22 135 HIS A C 1
ATOM 1015 O O . HIS A 1 135 ? 8.622 21.037 -4.711 1 96.22 135 HIS A O 1
ATOM 1021 N N . LEU A 1 136 ? 9.872 19.158 -4.842 1 95.98 136 LEU A N 1
ATOM 1022 C CA . LEU A 1 136 ? 10.672 19.402 -3.647 1 95.98 136 LEU A CA 1
ATOM 1023 C C . LEU A 1 136 ? 12.121 18.981 -3.868 1 95.98 136 LEU A C 1
ATOM 1025 O O . LEU A 1 136 ? 12.384 17.928 -4.453 1 95.98 136 LEU A O 1
ATOM 1029 N N . ALA A 1 137 ? 13.01 19.791 -3.445 1 95.67 137 ALA A N 1
ATOM 1030 C CA . ALA A 1 137 ? 14.414 19.398 -3.519 1 95.67 137 ALA A CA 1
ATOM 1031 C C . ALA A 1 137 ? 14.725 18.284 -2.522 1 95.67 137 ALA A C 1
ATOM 1033 O O . ALA A 1 137 ? 14.197 18.275 -1.408 1 95.67 137 ALA A O 1
ATOM 1034 N N . PRO A 1 138 ? 15.619 17.382 -2.885 1 96.07 138 PRO A N 1
ATOM 1035 C CA . PRO A 1 138 ? 15.953 16.269 -1.992 1 96.07 138 PRO A CA 1
ATOM 1036 C C . PRO A 1 138 ? 16.44 16.737 -0.623 1 96.07 138 PRO A C 1
ATOM 1038 O O . PRO A 1 138 ? 16.065 16.16 0.401 1 96.07 138 PRO A O 1
ATOM 1041 N N . VAL A 1 139 ? 17.204 17.77 -0.537 1 95.49 139 VAL A N 1
ATOM 1042 C CA . VAL A 1 139 ? 17.753 18.261 0.723 1 95.49 139 VAL A CA 1
ATOM 1043 C C . VAL A 1 139 ? 16.627 18.796 1.604 1 95.49 139 VAL A C 1
ATOM 1045 O O . VAL A 1 139 ? 16.633 18.595 2.821 1 95.49 139 VAL A O 1
ATOM 1048 N N . ASP A 1 140 ? 15.723 19.479 0.969 1 96.71 140 ASP A N 1
ATOM 1049 C CA . ASP A 1 140 ? 14.568 19.98 1.708 1 96.71 140 ASP A CA 1
ATOM 1050 C C . ASP A 1 140 ? 13.716 18.83 2.241 1 96.71 140 ASP A C 1
ATOM 1052 O O . ASP A 1 140 ? 13.261 18.866 3.387 1 96.71 140 ASP A O 1
ATOM 1056 N N . ALA A 1 141 ? 13.53 17.829 1.386 1 97.66 141 ALA A N 1
ATOM 1057 C CA . ALA A 1 141 ? 12.726 16.677 1.787 1 97.66 141 ALA A CA 1
ATOM 1058 C C . ALA A 1 141 ? 13.361 15.95 2.969 1 97.66 141 ALA A C 1
ATOM 1060 O O . ALA A 1 141 ? 12.661 15.514 3.886 1 97.66 141 ALA A O 1
ATOM 1061 N N . GLU A 1 142 ? 14.622 15.783 2.968 1 97.03 142 GLU A N 1
ATOM 1062 C CA . GLU A 1 142 ? 15.333 15.141 4.069 1 97.03 142 GLU A CA 1
ATOM 1063 C C . GLU A 1 142 ? 15.177 15.934 5.364 1 97.03 142 GLU A C 1
ATOM 1065 O O . GLU A 1 142 ? 14.955 15.356 6.43 1 97.03 142 GLU A O 1
ATOM 1070 N N . GLU A 1 143 ? 15.332 17.199 5.273 1 97.12 143 GLU A N 1
ATOM 1071 C CA . GLU A 1 143 ? 15.156 18.061 6.438 1 97.12 143 GLU A CA 1
ATOM 1072 C C . GLU A 1 143 ? 13.733 17.972 6.98 1 97.12 143 GLU A C 1
ATOM 1074 O O . GLU A 1 143 ? 13.53 17.852 8.19 1 97.12 143 GLU A O 1
ATOM 1079 N N . LEU A 1 144 ? 12.805 18.07 6.049 1 98.37 144 LEU A N 1
ATOM 1080 C CA . LEU A 1 144 ? 11.402 17.993 6.441 1 98.37 144 LEU A CA 1
ATOM 1081 C C . LEU A 1 144 ? 11.096 16.655 7.106 1 98.37 144 LEU A C 1
ATOM 1083 O O . LEU A 1 144 ? 10.444 16.611 8.152 1 98.37 144 LEU A O 1
ATOM 1087 N N . LEU A 1 145 ? 11.581 15.546 6.568 1 98.38 145 LEU A N 1
ATOM 1088 C CA . LEU A 1 145 ? 11.333 14.23 7.147 1 98.38 145 LEU A CA 1
ATOM 1089 C C . LEU A 1 145 ? 11.958 14.12 8.534 1 98.38 145 LEU A C 1
ATOM 1091 O O . LEU A 1 145 ? 11.363 13.536 9.443 1 98.38 145 LEU A O 1
ATOM 1095 N N . SER A 1 146 ? 13.119 14.669 8.72 1 97.8 146 SER A N 1
ATOM 1096 C CA . SER A 1 146 ? 13.781 14.666 10.021 1 97.8 146 SER A CA 1
ATOM 1097 C C . SER A 1 146 ? 12.951 15.408 11.064 1 97.8 146 SER A C 1
ATOM 1099 O O . SER A 1 146 ? 12.772 14.921 12.183 1 97.8 146 SER A O 1
ATOM 1101 N N . LYS A 1 147 ? 12.442 16.533 10.719 1 97.87 147 LYS A N 1
ATOM 1102 C CA . LYS A 1 147 ? 11.635 17.339 11.63 1 97.87 147 LYS A CA 1
ATOM 1103 C C . LYS A 1 147 ? 10.327 16.633 11.976 1 97.87 147 LYS A C 1
ATOM 1105 O O . LYS A 1 147 ? 9.911 16.618 13.136 1 97.87 147 LYS A O 1
ATOM 1110 N N . ILE A 1 148 ? 9.728 16.055 10.998 1 98.63 148 ILE A N 1
ATOM 1111 C CA . ILE A 1 148 ? 8.483 15.333 11.233 1 98.63 148 ILE A CA 1
ATOM 1112 C C . ILE A 1 148 ? 8.751 14.116 12.116 1 98.63 148 ILE A C 1
ATOM 1114 O O . ILE A 1 148 ? 8.01 13.854 13.066 1 98.63 148 ILE A O 1
ATOM 1118 N N . SER A 1 149 ? 9.808 13.398 11.806 1 98.5 149 SER A N 1
ATOM 1119 C CA . SER A 1 149 ? 10.183 12.211 12.567 1 98.5 149 SER A CA 1
ATOM 1120 C C . SER A 1 149 ? 10.384 12.542 14.043 1 98.5 149 SER A C 1
ATOM 1122 O O . SER A 1 149 ? 9.939 11.796 14.917 1 98.5 149 SER A O 1
ATOM 1124 N N . GLU A 1 150 ? 11.048 13.595 14.298 1 97.85 150 GLU A N 1
ATOM 1125 C CA . GLU A 1 150 ? 11.258 14.029 15.676 1 97.85 150 GLU A CA 1
ATOM 1126 C C . GLU A 1 150 ? 9.937 14.39 16.349 1 97.85 150 GLU A C 1
ATOM 1128 O O . GLU A 1 150 ? 9.665 13.952 17.469 1 97.85 150 GLU A O 1
ATOM 1133 N N . ALA A 1 151 ? 9.146 15.126 15.671 1 97.64 151 ALA A N 1
ATOM 1134 C CA . ALA A 1 151 ? 7.893 15.621 16.236 1 97.64 151 ALA A CA 1
ATOM 1135 C C . ALA A 1 151 ? 6.921 14.476 16.504 1 97.64 151 ALA A C 1
ATOM 1137 O O . ALA A 1 151 ? 6.141 14.525 17.458 1 97.64 151 ALA A O 1
ATOM 1138 N N . ARG A 1 152 ? 6.983 13.428 15.646 1 97.98 152 ARG A N 1
ATOM 1139 C CA . ARG A 1 152 ? 6.017 12.336 15.722 1 97.98 152 ARG A CA 1
ATOM 1140 C C . ARG A 1 152 ? 6.619 11.12 16.417 1 97.98 152 ARG A C 1
ATOM 1142 O O . ARG A 1 152 ? 5.99 10.062 16.484 1 97.98 152 ARG A O 1
ATOM 1149 N N . SER A 1 153 ? 7.896 11.212 16.88 1 97.58 153 SER A N 1
ATOM 1150 C CA . SER A 1 153 ? 8.607 10.147 17.58 1 97.58 153 SER A CA 1
ATOM 1151 C C . SER A 1 153 ? 8.768 8.915 16.696 1 97.58 153 SER A C 1
ATOM 1153 O O . SER A 1 153 ? 8.454 7.799 17.114 1 97.58 153 SER A O 1
ATOM 1155 N N . TRP A 1 154 ? 9.241 9.152 15.416 1 98.09 154 TRP A N 1
ATOM 1156 C CA . TRP A 1 154 ? 9.4 8.077 14.443 1 98.09 154 TRP A CA 1
ATOM 1157 C C . TRP A 1 154 ? 10.849 7.606 14.383 1 98.09 154 TRP A C 1
ATOM 1159 O O . TRP A 1 154 ? 11.242 6.905 13.447 1 98.09 154 TRP A O 1
ATOM 1169 N N . GLU A 1 155 ? 11.677 7.886 15.273 1 95.85 155 GLU A N 1
ATOM 1170 C CA . GLU A 1 155 ? 13.124 7.732 15.165 1 95.85 155 GLU A CA 1
ATOM 1171 C C . GLU A 1 155 ? 13.512 6.266 14.995 1 95.85 155 GLU A C 1
ATOM 1173 O O . GLU A 1 155 ? 14.503 5.954 14.331 1 95.85 155 GLU A O 1
ATOM 1178 N N . THR A 1 156 ? 12.782 5.334 15.527 1 96.36 156 THR A N 1
ATOM 1179 C CA . THR A 1 156 ? 13.135 3.921 15.445 1 96.36 156 THR A CA 1
ATOM 1180 C C . THR A 1 156 ? 12.218 3.19 14.47 1 96.36 156 THR A C 1
ATOM 1182 O O . THR A 1 156 ? 12.193 1.957 14.438 1 96.36 156 THR A O 1
ATOM 1185 N N . ASN A 1 157 ? 11.526 3.939 13.728 1 97.21 157 ASN A N 1
ATOM 1186 C CA . ASN A 1 157 ? 10.562 3.353 12.803 1 97.21 157 ASN A CA 1
ATOM 1187 C C . ASN A 1 157 ? 11.237 2.865 11.524 1 97.21 157 ASN A C 1
ATOM 1189 O O . ASN A 1 157 ? 11.83 3.657 10.789 1 97.21 157 ASN A O 1
ATOM 1193 N N . THR A 1 158 ? 11.089 1.639 11.229 1 95.4 158 THR A N 1
ATOM 1194 C CA . THR A 1 158 ? 11.801 1.036 10.108 1 95.4 158 THR A CA 1
ATOM 1195 C C . THR A 1 158 ? 11.233 1.528 8.779 1 95.4 158 THR A C 1
ATOM 1197 O O . THR A 1 158 ? 11.96 1.638 7.79 1 95.4 158 THR A O 1
ATOM 1200 N N . TYR A 1 159 ? 9.964 1.802 8.721 1 97.22 159 TYR A N 1
ATOM 1201 C CA . TYR A 1 159 ? 9.372 2.384 7.522 1 97.22 159 TYR A CA 1
ATOM 1202 C C . TYR A 1 159 ? 10.036 3.711 7.175 1 97.22 159 TYR A C 1
ATOM 1204 O O . TYR A 1 159 ? 10.426 3.936 6.027 1 97.22 159 TYR A O 1
ATOM 1212 N N . VAL A 1 160 ? 10.141 4.575 8.197 1 98.02 160 VAL A N 1
ATOM 1213 C CA . VAL A 1 160 ? 10.704 5.909 8.02 1 98.02 160 VAL A CA 1
ATOM 1214 C C . VAL A 1 160 ? 12.18 5.801 7.644 1 98.02 160 VAL A C 1
ATOM 1216 O O . VAL A 1 160 ? 12.658 6.525 6.767 1 98.02 160 VAL A O 1
ATOM 1219 N N . ALA A 1 161 ? 12.886 4.885 8.276 1 97.23 161 ALA A N 1
ATOM 1220 C CA . ALA A 1 161 ? 14.296 4.669 7.961 1 97.23 161 ALA A CA 1
ATOM 1221 C C . ALA A 1 161 ? 14.48 4.314 6.488 1 97.23 161 ALA A C 1
ATOM 1223 O O . ALA A 1 161 ? 15.401 4.81 5.834 1 97.23 161 ALA A O 1
ATOM 1224 N N . GLN A 1 162 ? 13.628 3.509 5.991 1 96.59 162 GLN A N 1
ATOM 1225 C CA . GLN A 1 162 ? 13.739 3.116 4.59 1 96.59 162 GLN A CA 1
ATOM 1226 C C . GLN A 1 162 ? 13.442 4.292 3.664 1 96.59 162 GLN A C 1
ATOM 1228 O O . GLN A 1 162 ? 14.081 4.445 2.621 1 96.59 162 GLN A O 1
ATOM 1233 N N . ALA A 1 163 ? 12.493 5.097 3.963 1 96.03 163 ALA A N 1
ATOM 1234 C CA . ALA A 1 163 ? 12.202 6.294 3.178 1 96.03 163 ALA A CA 1
ATOM 1235 C C . ALA A 1 163 ? 13.394 7.247 3.168 1 96.03 163 ALA A C 1
ATOM 1237 O O . ALA A 1 163 ? 13.681 7.882 2.15 1 96.03 163 ALA A O 1
ATOM 1238 N N . GLU A 1 164 ? 14.028 7.352 4.3 1 96.81 164 GLU A N 1
ATOM 1239 C CA . GLU A 1 164 ? 15.223 8.186 4.382 1 96.81 164 GLU A CA 1
ATOM 1240 C C . GLU A 1 164 ? 16.306 7.694 3.426 1 96.81 164 GLU A C 1
ATOM 1242 O O . GLU A 1 164 ? 16.942 8.492 2.736 1 96.81 164 GLU A O 1
ATOM 1247 N N . VAL A 1 165 ? 16.501 6.472 3.393 1 95.83 165 VAL A N 1
ATOM 1248 C CA . VAL A 1 165 ? 17.483 5.868 2.498 1 95.83 165 VAL A CA 1
ATOM 1249 C C . VAL A 1 165 ? 17.115 6.171 1.047 1 95.83 165 VAL A C 1
ATOM 1251 O O . VAL A 1 165 ? 17.98 6.523 0.241 1 95.83 165 VAL A O 1
ATOM 1254 N N . THR A 1 166 ? 15.866 6.026 0.747 1 93.45 166 THR A N 1
ATOM 1255 C CA . THR A 1 166 ? 15.385 6.297 -0.603 1 93.45 166 THR A CA 1
ATOM 1256 C C . THR A 1 166 ? 15.641 7.752 -0.987 1 93.45 166 THR A C 1
ATOM 1258 O O . THR A 1 166 ? 16.063 8.039 -2.109 1 93.45 166 THR A O 1
ATOM 1261 N N . LEU A 1 167 ? 15.386 8.682 -0.053 1 94.38 167 LEU A N 1
ATOM 1262 C CA . LEU A 1 167 ? 15.615 10.102 -0.3 1 94.38 167 LEU A CA 1
ATOM 1263 C C . LEU A 1 167 ? 17.093 10.378 -0.557 1 94.38 167 LEU A C 1
ATOM 1265 O O . LEU A 1 167 ? 17.437 11.16 -1.446 1 94.38 167 LEU A O 1
ATOM 1269 N N . GLN A 1 168 ? 17.915 9.707 0.183 1 93.43 168 GLN A N 1
ATOM 1270 C CA . GLN A 1 168 ? 19.355 9.899 0.048 1 93.43 168 GLN A CA 1
ATOM 1271 C C . GLN A 1 168 ? 19.85 9.413 -1.311 1 93.43 168 GLN A C 1
ATOM 1273 O O . GLN A 1 168 ? 20.744 10.019 -1.905 1 93.43 168 GLN A O 1
ATOM 1278 N N . ARG A 1 169 ? 19.266 8.425 -1.842 1 89.34 169 ARG A N 1
ATOM 1279 C CA . ARG A 1 169 ? 19.631 7.893 -3.15 1 89.34 169 ARG A CA 1
ATOM 1280 C C . ARG A 1 169 ? 19.229 8.854 -4.264 1 89.34 169 ARG A C 1
ATOM 1282 O O . ARG A 1 169 ? 19.84 8.862 -5.335 1 89.34 169 ARG A O 1
ATOM 1289 N N . GLN A 1 170 ? 18.263 9.597 -4.014 1 85.41 170 GLN A N 1
ATOM 1290 C CA . GLN A 1 170 ? 17.782 10.538 -5.02 1 85.41 170 GLN A CA 1
ATOM 1291 C C . GLN A 1 170 ? 18.637 11.801 -5.046 1 85.41 170 GLN A C 1
ATOM 1293 O O . GLN A 1 170 ? 18.457 12.662 -5.91 1 85.41 170 GLN A O 1
ATOM 1298 N N . MET A 1 171 ? 19.52 11.937 -4.046 1 84.09 171 MET A N 1
ATOM 1299 C CA . MET A 1 171 ? 20.442 13.068 -3.989 1 84.09 171 MET A CA 1
ATOM 1300 C C . MET A 1 171 ? 21.667 12.815 -4.861 1 84.09 171 MET A C 1
ATOM 1302 O O . MET A 1 171 ? 22.42 13.741 -5.166 1 84.09 171 MET A O 1
ATOM 1306 N N . GLN A 1 172 ? 21.864 11.585 -5.169 1 76.7 172 GLN A N 1
ATOM 1307 C CA . GLN A 1 172 ? 23.051 11.231 -5.94 1 76.7 172 GLN A CA 1
ATOM 1308 C C . GLN A 1 172 ? 22.759 11.249 -7.438 1 76.7 172 GLN A C 1
ATOM 1310 O O . GLN A 1 172 ? 21.61 11.083 -7.854 1 76.7 172 GLN A O 1
ATOM 1315 N N . MET B 1 1 ? -1.856 -2.061 -21.922 1 84.53 1 MET B N 1
ATOM 1316 C CA . MET B 1 1 ? -1.986 -2.929 -20.755 1 84.53 1 MET B CA 1
ATOM 1317 C C . MET B 1 1 ? -1.075 -2.462 -19.625 1 84.53 1 MET B C 1
ATOM 1319 O O . MET B 1 1 ? 0.026 -1.966 -19.874 1 84.53 1 MET B O 1
ATOM 1323 N N . ALA B 1 2 ? -1.554 -2.62 -18.296 1 92.43 2 ALA B N 1
ATOM 1324 C CA . ALA B 1 2 ? -0.766 -2.153 -17.158 1 92.43 2 ALA B CA 1
ATOM 1325 C C . ALA B 1 2 ? 0.385 -3.11 -16.858 1 92.43 2 ALA B C 1
ATOM 1327 O O . ALA B 1 2 ? 0.259 -4.321 -17.051 1 92.43 2 ALA B O 1
ATOM 1328 N N . LEU B 1 3 ? 1.532 -2.6 -16.522 1 98.24 3 LEU B N 1
ATOM 1329 C CA . LEU B 1 3 ? 2.713 -3.383 -16.177 1 98.24 3 LEU B CA 1
ATOM 1330 C C . LEU B 1 3 ? 2.692 -3.781 -14.705 1 98.24 3 LEU B C 1
ATOM 1332 O O . LEU B 1 3 ? 2.532 -2.928 -13.83 1 98.24 3 LEU B O 1
ATOM 1336 N N . LEU B 1 4 ? 2.822 -5.052 -14.49 1 98.64 4 LEU B N 1
ATOM 1337 C CA . LEU B 1 4 ? 2.82 -5.61 -13.143 1 98.64 4 LEU B CA 1
ATOM 1338 C C . LEU B 1 4 ? 4.071 -6.449 -12.9 1 98.64 4 LEU B C 1
ATOM 1340 O O . LEU B 1 4 ? 4.448 -7.267 -13.742 1 98.64 4 LEU B O 1
ATOM 1344 N N . VAL B 1 5 ? 4.769 -6.194 -11.81 1 98.88 5 VAL B N 1
ATOM 1345 C CA . VAL B 1 5 ? 5.883 -7.032 -11.377 1 98.88 5 VAL B CA 1
ATOM 1346 C C . VAL B 1 5 ? 5.434 -7.935 -10.23 1 98.88 5 VAL B C 1
ATOM 1348 O O . VAL B 1 5 ? 4.72 -7.493 -9.327 1 98.88 5 VAL B O 1
ATOM 1351 N N . ALA B 1 6 ? 5.809 -9.182 -10.277 1 98.86 6 ALA B N 1
ATOM 1352 C CA . ALA B 1 6 ? 5.406 -10.129 -9.242 1 98.86 6 ALA B CA 1
ATOM 1353 C C . ALA B 1 6 ? 6.622 -10.795 -8.604 1 98.86 6 ALA B C 1
ATOM 1355 O O . ALA B 1 6 ? 7.65 -10.981 -9.259 1 98.86 6 ALA B O 1
ATOM 1356 N N . ASP B 1 7 ? 6.51 -11.09 -7.35 1 98.62 7 ASP B N 1
ATOM 1357 C CA . ASP B 1 7 ? 7.582 -11.813 -6.674 1 98.62 7 ASP B CA 1
ATOM 1358 C C . ASP B 1 7 ? 7.192 -13.268 -6.425 1 98.62 7 ASP B C 1
ATOM 1360 O O . ASP B 1 7 ? 6.083 -13.686 -6.767 1 98.62 7 ASP B O 1
ATOM 1364 N N . THR B 1 8 ? 8.079 -14.033 -5.83 1 98.62 8 THR B N 1
ATOM 1365 C CA . THR B 1 8 ? 7.917 -15.475 -5.681 1 98.62 8 THR B CA 1
ATOM 1366 C C . THR B 1 8 ? 6.729 -15.796 -4.779 1 98.62 8 THR B C 1
ATOM 1368 O O . THR B 1 8 ? 5.938 -16.693 -5.081 1 98.62 8 THR B O 1
ATOM 1371 N N . SER B 1 9 ? 6.586 -15.142 -3.636 1 98.44 9 SER B N 1
ATOM 1372 C CA . SER B 1 9 ? 5.562 -15.464 -2.648 1 98.44 9 SER B CA 1
ATOM 1373 C C . SER B 1 9 ? 4.165 -15.392 -3.256 1 98.44 9 SER B C 1
ATOM 1375 O O . SER B 1 9 ? 3.354 -16.303 -3.072 1 98.44 9 SER B O 1
ATOM 1377 N N . ALA B 1 10 ? 3.884 -14.378 -4.042 1 98.75 10 ALA B N 1
ATOM 1378 C CA . ALA B 1 10 ? 2.561 -14.207 -4.638 1 98.75 10 ALA B CA 1
ATOM 1379 C C . ALA B 1 10 ? 2.329 -15.218 -5.757 1 98.75 10 ALA B C 1
ATOM 1381 O O . ALA B 1 10 ? 1.223 -15.742 -5.91 1 98.75 10 ALA B O 1
ATOM 1382 N N . LEU B 1 11 ? 3.345 -15.441 -6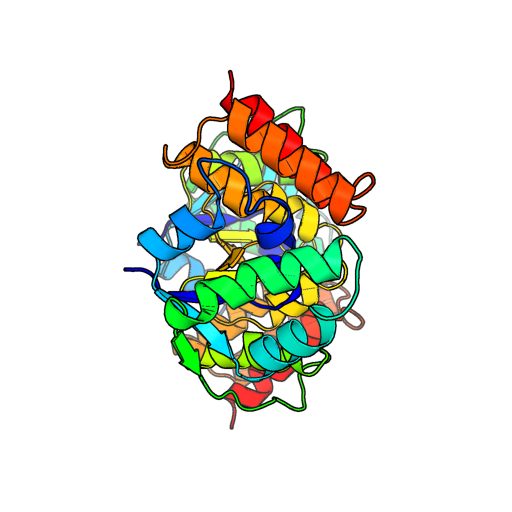.549 1 98.84 11 LEU B N 1
ATOM 1383 C CA . LEU B 1 11 ? 3.209 -16.402 -7.638 1 98.84 11 LEU B CA 1
ATOM 1384 C C . LEU B 1 11 ? 2.931 -17.801 -7.097 1 98.84 11 LEU B C 1
ATOM 1386 O O . LEU B 1 11 ? 2.102 -18.53 -7.647 1 98.84 11 LEU B O 1
ATOM 1390 N N . VAL B 1 12 ? 3.633 -18.175 -6.041 1 98.81 12 VAL B N 1
ATOM 1391 C CA . VAL B 1 12 ? 3.374 -19.465 -5.411 1 98.81 12 VAL B CA 1
ATOM 1392 C C . VAL B 1 12 ? 1.945 -19.499 -4.871 1 98.81 12 VAL B C 1
ATOM 1394 O O . VAL B 1 12 ? 1.251 -20.51 -4.999 1 98.81 12 VAL B O 1
ATOM 1397 N N . SER B 1 13 ? 1.47 -18.423 -4.279 1 98.82 13 SER B N 1
ATOM 1398 C CA . SER B 1 13 ? 0.087 -18.355 -3.819 1 98.82 13 SER B CA 1
ATOM 1399 C C . SER B 1 13 ? -0.89 -18.603 -4.963 1 98.82 13 SER B C 1
ATOM 1401 O O . SER B 1 13 ? -1.817 -19.405 -4.832 1 98.82 13 SER B O 1
ATOM 1403 N N . LEU B 1 14 ? -0.657 -17.963 -6.067 1 98.75 14 LEU B N 1
ATOM 1404 C CA . LEU B 1 14 ? -1.531 -18.121 -7.223 1 98.75 14 LEU B CA 1
ATOM 1405 C C . LEU B 1 14 ? -1.432 -19.534 -7.79 1 98.75 14 LEU B C 1
ATOM 1407 O O . LEU B 1 14 ? -2.421 -20.079 -8.284 1 98.75 14 LEU B O 1
ATOM 1411 N N . GLY B 1 15 ? -0.272 -20.12 -7.72 1 98.62 15 GLY B N 1
ATOM 1412 C CA . GLY B 1 15 ? -0.048 -21.469 -8.214 1 98.62 15 GLY B CA 1
ATOM 1413 C C . GLY B 1 15 ? -0.827 -22.522 -7.447 1 98.62 15 GLY B C 1
ATOM 1414 O O . GLY B 1 15 ? -1.086 -23.61 -7.966 1 98.62 15 GLY B O 1
ATOM 1415 N N . THR B 1 16 ? -1.195 -22.255 -6.195 1 98.29 16 THR B N 1
ATOM 1416 C CA . THR B 1 16 ? -1.89 -23.219 -5.349 1 98.29 16 THR B CA 1
ATOM 1417 C C . THR B 1 16 ? -3.268 -23.545 -5.919 1 98.29 16 THR B C 1
ATOM 1419 O O . THR B 1 16 ? -3.823 -24.61 -5.642 1 98.29 16 THR B O 1
ATOM 1422 N N . VAL B 1 17 ? -3.811 -22.602 -6.7 1 98.2 17 VAL B N 1
ATOM 1423 C CA . VAL B 1 17 ? -5.16 -22.798 -7.222 1 98.2 17 VAL B CA 1
ATOM 1424 C C . VAL B 1 17 ? -5.117 -22.882 -8.746 1 98.2 17 VAL B C 1
ATOM 1426 O O . VAL B 1 17 ? -6.089 -22.53 -9.42 1 98.2 17 VAL B O 1
ATOM 1429 N N . ALA B 1 18 ? -4.062 -23.324 -9.304 1 95.22 18 ALA B N 1
ATOM 1430 C CA . ALA B 1 18 ? -3.833 -23.377 -10.745 1 95.22 18 ALA B CA 1
ATOM 1431 C C . ALA B 1 18 ? -4.763 -24.386 -11.412 1 95.22 18 ALA B C 1
ATOM 1433 O O . ALA B 1 18 ? -4.956 -24.352 -12.63 1 95.22 18 ALA B O 1
ATOM 1434 N N . THR B 1 19 ? -5.382 -25.249 -10.651 1 91.65 19 THR B N 1
ATOM 1435 C CA . THR B 1 19 ? -6.236 -26.285 -11.221 1 91.65 19 THR B CA 1
ATOM 1436 C C . THR B 1 19 ? -7.677 -25.796 -11.334 1 91.65 19 THR B C 1
ATOM 1438 O O . THR B 1 19 ? -8.524 -26.475 -11.918 1 91.65 19 THR B O 1
ATOM 1441 N N . HIS B 1 20 ? -7.977 -24.665 -10.775 1 90.17 20 HIS B N 1
ATOM 1442 C CA . HIS B 1 20 ? -9.319 -24.105 -10.883 1 90.17 20 HIS B CA 1
ATOM 1443 C C . HIS B 1 20 ? -9.632 -23.698 -12.319 1 90.17 20 HIS B C 1
ATOM 1445 O O . HIS B 1 20 ? -8.725 -23.368 -13.087 1 90.17 20 HIS B O 1
ATOM 1451 N N . GLU B 1 21 ? -10.819 -23.725 -12.69 1 86.66 21 GLU B N 1
ATOM 1452 C CA . GLU B 1 21 ? -11.248 -23.42 -14.051 1 86.66 21 GLU B CA 1
ATOM 1453 C C . GLU B 1 21 ? -10.921 -21.977 -14.423 1 86.66 21 GLU B C 1
ATOM 1455 O O . GLU B 1 21 ? -10.459 -21.706 -15.534 1 86.66 21 GLU B O 1
ATOM 1460 N N . LYS B 1 22 ? -11.222 -21.127 -13.501 1 89.82 22 LYS B N 1
ATOM 1461 C CA . LYS B 1 22 ? -10.886 -19.713 -13.638 1 89.82 22 LYS B CA 1
ATOM 1462 C C . LYS B 1 22 ? -9.844 -19.293 -12.605 1 89.82 22 LYS B C 1
ATOM 1464 O O . LYS B 1 22 ? -10.191 -18.903 -11.488 1 89.82 22 LYS B O 1
ATOM 1469 N N . THR B 1 23 ? -8.592 -19.286 -13.094 1 95.07 23 THR B N 1
ATOM 1470 C CA . THR B 1 23 ? -7.542 -19.017 -12.117 1 95.07 23 THR B CA 1
ATOM 1471 C C . THR B 1 23 ? -7.166 -17.539 -12.12 1 95.07 23 THR B C 1
ATOM 1473 O O . THR B 1 23 ? -7.116 -16.907 -13.178 1 95.07 23 THR B O 1
ATOM 1476 N N . PRO B 1 24 ? -6.942 -17.004 -10.984 1 97.91 24 PRO B N 1
ATOM 1477 C CA . PRO B 1 24 ? -6.496 -15.61 -10.935 1 97.91 24 PRO B CA 1
ATOM 1478 C C . PRO B 1 24 ? -5.224 -15.369 -11.744 1 97.91 24 PRO B C 1
ATOM 1480 O O . PRO B 1 24 ? -5.047 -14.29 -12.316 1 97.91 24 PRO B O 1
ATOM 1483 N N . LEU B 1 25 ? -4.333 -16.365 -11.852 1 98.1 25 LEU B N 1
ATOM 1484 C CA . LEU B 1 25 ? -3.107 -16.219 -12.629 1 98.1 25 LEU B CA 1
ATOM 1485 C C . LEU B 1 25 ? -3.42 -16.048 -14.112 1 98.1 25 LEU B C 1
ATOM 1487 O O . LEU B 1 25 ? -2.833 -15.195 -14.78 1 98.1 25 LEU B O 1
ATOM 1491 N N . SER B 1 26 ? -4.329 -16.814 -14.648 1 97.35 26 SER B N 1
ATOM 1492 C CA . SER B 1 26 ? -4.711 -16.695 -16.052 1 97.35 26 SER B CA 1
ATOM 1493 C C . SER B 1 26 ? -5.325 -15.33 -16.344 1 97.35 26 SER B C 1
ATOM 1495 O O . SER B 1 26 ? -5.022 -14.712 -17.367 1 97.35 26 SER B O 1
ATOM 1497 N N . ILE B 1 27 ? -6.193 -14.89 -15.457 1 97.36 27 ILE B N 1
ATOM 1498 C CA . ILE B 1 27 ? -6.827 -13.588 -15.636 1 97.36 27 ILE B CA 1
ATOM 1499 C C . ILE B 1 27 ? -5.764 -12.492 -15.641 1 97.36 27 ILE B C 1
ATOM 1501 O O . ILE B 1 27 ? -5.8 -11.587 -16.478 1 97.36 27 ILE B O 1
ATOM 1505 N N . LEU B 1 28 ? -4.837 -12.588 -14.691 1 97.34 28 LEU B N 1
ATOM 1506 C CA . LEU B 1 28 ? -3.755 -11.617 -14.578 1 97.34 28 LEU B CA 1
ATOM 1507 C C . LEU B 1 28 ? -2.93 -11.57 -15.859 1 97.34 28 LEU B C 1
ATOM 1509 O O . LEU B 1 28 ? -2.621 -10.488 -16.365 1 97.34 28 LEU B O 1
ATOM 1513 N N . LEU B 1 29 ? -2.575 -12.707 -16.395 1 97.06 29 LEU B N 1
ATOM 1514 C CA . LEU B 1 29 ? -1.743 -12.81 -17.59 1 97.06 29 LEU B CA 1
ATOM 1515 C C . LEU B 1 29 ? -2.498 -12.321 -18.821 1 97.06 29 LEU B C 1
ATOM 1517 O O . LEU B 1 29 ? -1.886 -11.874 -19.793 1 97.06 29 LEU B O 1
ATOM 1521 N N . ASP B 1 30 ? -3.799 -12.332 -18.755 1 95.86 30 ASP B N 1
ATOM 1522 C CA . ASP B 1 30 ? -4.629 -11.864 -19.86 1 95.86 30 ASP B CA 1
ATOM 1523 C C . ASP B 1 30 ? -4.813 -10.349 -19.806 1 95.86 30 ASP B C 1
ATOM 1525 O O . ASP B 1 30 ? -5.066 -9.711 -20.83 1 95.86 30 ASP B O 1
ATOM 1529 N N . THR B 1 31 ? -4.677 -9.784 -18.658 1 95.83 31 THR B N 1
ATOM 1530 C CA . THR B 1 31 ? -5.099 -8.397 -18.501 1 95.83 31 THR B CA 1
ATOM 1531 C C . THR B 1 31 ? -3.899 -7.494 -18.227 1 95.83 31 THR B C 1
ATOM 1533 O O . THR B 1 31 ? -4.014 -6.268 -18.277 1 95.83 31 THR B O 1
ATOM 1536 N N . HIS B 1 32 ? -2.731 -8.09 -17.93 1 97.51 32 HIS B N 1
ATOM 1537 C CA . HIS B 1 32 ? -1.527 -7.333 -17.605 1 97.51 32 HIS B CA 1
ATOM 1538 C C . HIS B 1 32 ? -0.32 -7.862 -18.371 1 97.51 32 HIS B C 1
ATOM 1540 O O . HIS B 1 32 ? -0.316 -9.013 -18.815 1 97.51 32 HIS B O 1
ATOM 1546 N N . LEU B 1 33 ? 0.606 -6.976 -18.559 1 98.26 33 LEU B N 1
ATOM 1547 C CA . LEU B 1 33 ? 1.97 -7.423 -18.821 1 98.26 33 LEU B CA 1
ATOM 1548 C C . LEU B 1 33 ? 2.684 -7.778 -17.522 1 98.26 33 LEU B C 1
ATOM 1550 O O . LEU B 1 33 ? 3.02 -6.894 -16.731 1 98.26 33 LEU B O 1
ATOM 1554 N N . VAL B 1 34 ? 2.899 -9.013 -17.303 1 98.7 34 VAL B N 1
ATOM 1555 C CA . VAL B 1 34 ? 3.488 -9.457 -16.044 1 98.7 34 VAL B CA 1
ATOM 1556 C C . VAL B 1 34 ? 4.988 -9.677 -16.224 1 98.7 34 VAL B C 1
ATOM 1558 O O . VAL B 1 34 ? 5.408 -10.493 -17.047 1 98.7 34 VAL B O 1
ATOM 1561 N N . CYS B 1 35 ? 5.78 -8.993 -15.44 1 98.84 35 CYS B N 1
ATOM 1562 C CA . CYS B 1 35 ? 7.236 -9.078 -15.465 1 98.84 35 CYS B CA 1
ATOM 1563 C C . CYS B 1 35 ? 7.771 -9.648 -14.157 1 98.84 35 CYS B C 1
ATOM 1565 O O . CYS B 1 35 ? 7.268 -9.321 -13.08 1 98.84 35 CYS B O 1
ATOM 1567 N N . ILE B 1 36 ? 8.788 -10.529 -14.233 1 98.84 36 ILE B N 1
ATOM 1568 C CA . ILE B 1 36 ? 9.439 -11.057 -13.039 1 98.84 36 ILE B CA 1
ATOM 1569 C C . ILE B 1 36 ? 10.955 -11.032 -13.224 1 98.84 36 ILE B C 1
ATOM 1571 O O . ILE B 1 36 ? 11.452 -11.16 -14.346 1 98.84 36 ILE B O 1
ATOM 1575 N N . PRO B 1 37 ? 11.682 -10.757 -12.147 1 98.8 37 PRO B N 1
ATOM 1576 C CA . PRO B 1 37 ? 13.139 -10.837 -12.277 1 98.8 37 PRO B CA 1
ATOM 1577 C C . PRO B 1 37 ? 13.641 -12.272 -12.42 1 98.8 37 PRO B C 1
ATOM 1579 O O . PRO B 1 37 ? 12.952 -13.214 -12.02 1 98.8 37 PRO B O 1
ATOM 1582 N N . GLU B 1 38 ? 14.816 -12.409 -12.886 1 98.68 38 GLU B N 1
ATOM 1583 C CA . GLU B 1 38 ? 15.467 -13.708 -13.026 1 98.68 38 GLU B CA 1
ATOM 1584 C C . GLU B 1 38 ? 15.586 -14.414 -11.679 1 98.68 38 GLU B C 1
ATOM 1586 O O . GLU B 1 38 ? 15.489 -15.64 -11.604 1 98.68 38 GLU B O 1
ATOM 1591 N N . GLN B 1 39 ? 15.819 -13.673 -10.627 1 98.53 39 GLN B N 1
ATOM 1592 C CA . GLN B 1 39 ? 15.931 -14.237 -9.285 1 98.53 39 GLN B CA 1
ATOM 1593 C C . GLN B 1 39 ? 14.644 -14.95 -8.879 1 98.53 39 GLN B C 1
ATOM 1595 O O . GLN B 1 39 ? 14.684 -15.956 -8.167 1 98.53 39 GLN B O 1
ATOM 1600 N N . VAL B 1 40 ? 13.522 -14.433 -9.263 1 98.55 40 VAL B N 1
ATOM 1601 C CA . VAL B 1 40 ? 12.236 -15.038 -8.933 1 98.55 40 VAL B CA 1
ATOM 1602 C C . VAL B 1 40 ? 12.077 -16.357 -9.685 1 98.55 40 VAL B C 1
ATOM 1604 O O . VAL B 1 40 ? 11.6 -17.346 -9.123 1 98.55 40 VAL B O 1
ATOM 1607 N N . VAL B 1 41 ? 12.488 -16.384 -10.966 1 98.66 41 VAL B N 1
ATOM 1608 C CA . VAL B 1 41 ? 12.472 -17.632 -11.722 1 98.66 41 VAL B CA 1
ATOM 1609 C C . VAL B 1 41 ? 13.335 -18.675 -11.014 1 98.66 41 VAL B C 1
ATOM 1611 O O . VAL B 1 41 ? 12.913 -19.821 -10.837 1 98.66 41 VAL B O 1
ATOM 1614 N N . SER B 1 42 ? 14.506 -18.269 -10.605 1 98.54 42 SER B N 1
ATOM 1615 C CA . SER B 1 42 ? 15.423 -19.168 -9.912 1 98.54 42 SER B CA 1
ATOM 1616 C C . SER B 1 42 ? 14.806 -19.704 -8.624 1 98.54 42 SER B C 1
ATOM 1618 O O . SER B 1 42 ? 14.943 -20.888 -8.31 1 98.54 42 SER B O 1
ATOM 1620 N N . GLU B 1 43 ? 14.187 -18.823 -7.897 1 98.7 43 GLU B N 1
ATOM 1621 C CA . GLU B 1 43 ? 13.533 -19.234 -6.658 1 98.7 43 GLU B CA 1
ATOM 1622 C C . GLU B 1 43 ? 12.407 -20.227 -6.93 1 98.7 43 GLU B C 1
ATOM 1624 O O . GLU B 1 43 ? 12.244 -21.204 -6.197 1 98.7 43 GLU B O 1
ATOM 1629 N N . LEU B 1 44 ? 11.637 -20.006 -7.937 1 98.64 44 LEU B N 1
ATOM 1630 C CA . LEU B 1 44 ? 10.574 -20.933 -8.311 1 98.64 44 LEU B CA 1
ATOM 1631 C C . LEU B 1 44 ? 11.148 -22.293 -8.692 1 98.64 44 LEU B C 1
ATOM 1633 O O . LEU B 1 44 ? 10.624 -23.331 -8.28 1 98.64 44 LEU B O 1
ATOM 1637 N N . GLN B 1 45 ? 12.208 -22.301 -9.462 1 98.73 45 GLN B N 1
ATOM 1638 C CA . GLN B 1 45 ? 12.853 -23.533 -9.905 1 98.73 45 GLN B CA 1
ATOM 1639 C C . GLN B 1 45 ? 13.43 -24.308 -8.724 1 98.73 45 GLN B C 1
ATOM 1641 O O . GLN B 1 45 ? 13.433 -25.54 -8.725 1 98.73 45 GLN B O 1
ATOM 1646 N N . LYS B 1 46 ? 13.861 -23.59 -7.689 1 98.39 46 LYS B N 1
ATOM 1647 C CA . LYS B 1 46 ? 14.388 -24.226 -6.485 1 98.39 46 LYS B CA 1
ATOM 1648 C C . LYS B 1 46 ? 13.264 -24.815 -5.637 1 98.39 46 LYS B C 1
ATOM 1650 O O . LYS B 1 46 ? 13.462 -25.812 -4.941 1 98.39 46 LYS B O 1
ATOM 1655 N N . THR B 1 47 ? 12.135 -24.245 -5.661 1 98.05 47 THR B N 1
ATOM 1656 C CA . THR B 1 47 ? 10.995 -24.652 -4.848 1 98.05 47 THR B CA 1
ATOM 1657 C C . THR B 1 47 ? 10.242 -25.803 -5.509 1 98.05 47 THR B C 1
ATOM 1659 O O . THR B 1 47 ? 9.728 -26.69 -4.824 1 98.05 47 THR B O 1
ATOM 1662 N N . ALA B 1 48 ? 10.213 -25.883 -6.784 1 98.15 48 ALA B N 1
ATOM 1663 C CA . ALA B 1 48 ? 9.358 -26.754 -7.586 1 98.15 48 ALA B CA 1
ATOM 1664 C C . ALA B 1 48 ? 9.663 -28.224 -7.313 1 98.15 48 ALA B C 1
ATOM 1666 O O . ALA B 1 48 ? 8.757 -29.061 -7.298 1 98.15 48 ALA B O 1
ATOM 1667 N N . PRO B 1 49 ? 10.901 -28.606 -6.999 1 97.27 49 PRO B N 1
ATOM 1668 C CA . PRO B 1 49 ? 11.235 -30.025 -6.855 1 97.27 49 PRO B CA 1
ATOM 1669 C C . PRO B 1 49 ? 10.664 -30.639 -5.579 1 97.27 49 PRO B C 1
ATOM 1671 O O . PRO B 1 49 ? 10.625 -31.864 -5.443 1 97.27 49 PRO B O 1
ATOM 1674 N N . TYR B 1 50 ? 10.256 -29.831 -4.657 1 95.91 50 TYR B N 1
ATOM 1675 C CA . TYR B 1 50 ? 9.707 -30.37 -3.418 1 95.91 50 TYR B CA 1
ATOM 1676 C C . TYR B 1 50 ? 8.292 -30.895 -3.631 1 95.91 50 TYR B C 1
ATOM 1678 O O . TYR B 1 50 ? 7.501 -30.288 -4.358 1 95.91 50 TYR B O 1
ATOM 1686 N N . GLU B 1 51 ? 8.018 -32.045 -3.118 1 94.08 51 GLU B N 1
ATOM 1687 C CA . GLU B 1 51 ? 6.709 -32.674 -3.269 1 94.08 51 GLU B CA 1
ATOM 1688 C C . GLU B 1 51 ? 5.763 -32.253 -2.148 1 94.08 51 GLU B C 1
ATOM 1690 O O . GLU B 1 51 ? 5.322 -33.087 -1.355 1 94.08 51 GLU B O 1
ATOM 1695 N N . ASP B 1 52 ? 5.534 -31.037 -2.045 1 96.25 52 ASP B N 1
ATOM 1696 C CA . ASP B 1 52 ? 4.585 -30.447 -1.107 1 96.25 52 ASP B CA 1
ATOM 1697 C C . ASP B 1 52 ? 3.761 -29.349 -1.777 1 96.25 52 ASP B C 1
ATOM 1699 O O . ASP B 1 52 ? 3.811 -29.186 -2.998 1 96.25 52 ASP B O 1
ATOM 1703 N N . ARG B 1 53 ? 2.946 -28.736 -1.054 1 95.1 53 ARG B N 1
ATOM 1704 C CA . ARG B 1 53 ? 2.009 -27.76 -1.602 1 95.1 53 ARG B CA 1
ATOM 1705 C C . ARG B 1 53 ? 2.749 -26.627 -2.305 1 95.1 53 ARG B C 1
ATOM 1707 O O . ARG B 1 53 ? 2.344 -26.191 -3.385 1 95.1 53 ARG B O 1
ATOM 1714 N N . SER B 1 54 ? 3.871 -26.15 -1.708 1 97.22 54 SER B N 1
ATOM 1715 C CA . SER B 1 54 ? 4.641 -25.053 -2.284 1 97.22 54 SER B CA 1
ATOM 1716 C C . SER B 1 54 ? 5.363 -25.492 -3.554 1 97.22 54 SER B C 1
ATOM 1718 O O . SER B 1 54 ? 5.447 -24.732 -4.521 1 97.22 54 SER B O 1
ATOM 1720 N N . GLY B 1 55 ? 5.898 -26.694 -3.479 1 98.3 55 GLY B N 1
ATOM 1721 C CA . GLY B 1 55 ? 6.554 -27.227 -4.661 1 98.3 55 GLY B CA 1
ATOM 1722 C C . GLY B 1 55 ? 5.617 -27.386 -5.844 1 98.3 55 GLY B C 1
ATOM 1723 O O . GLY B 1 55 ? 5.93 -26.949 -6.953 1 98.3 55 GLY B O 1
ATOM 1724 N N . ASN B 1 56 ? 4.484 -27.979 -5.638 1 98.2 56 ASN B N 1
ATOM 1725 C CA . ASN B 1 56 ? 3.483 -28.156 -6.685 1 98.2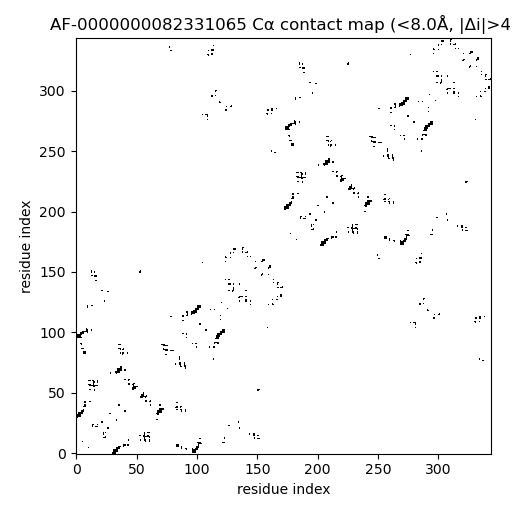 56 ASN B CA 1
ATOM 1726 C C . ASN B 1 56 ? 3.007 -26.815 -7.237 1 98.2 56 ASN B C 1
ATOM 1728 O O . ASN B 1 56 ? 2.81 -26.671 -8.444 1 98.2 56 ASN B O 1
ATOM 1732 N N . ALA B 1 57 ? 2.803 -25.883 -6.376 1 98.6 57 ALA B N 1
ATOM 1733 C CA . ALA B 1 57 ? 2.38 -24.547 -6.786 1 98.6 57 ALA B CA 1
ATOM 1734 C C . ALA B 1 57 ? 3.438 -23.882 -7.663 1 98.6 57 ALA B C 1
ATOM 1736 O O . ALA B 1 57 ? 3.115 -23.296 -8.699 1 98.6 57 ALA B O 1
ATOM 1737 N N . ALA B 1 58 ? 4.674 -23.957 -7.214 1 98.76 58 ALA B N 1
ATOM 1738 C CA . ALA B 1 58 ? 5.776 -23.385 -7.983 1 98.76 58 ALA B CA 1
ATOM 1739 C C . ALA B 1 58 ? 5.855 -24.006 -9.374 1 98.76 58 ALA B C 1
ATOM 1741 O O . ALA B 1 58 ? 6.063 -23.302 -10.365 1 98.76 58 ALA B O 1
ATOM 1742 N N . GLN B 1 59 ? 5.666 -25.305 -9.439 1 98.63 59 GLN B N 1
ATOM 1743 C CA . GLN B 1 59 ? 5.687 -25.984 -10.73 1 98.63 59 GLN B CA 1
ATOM 1744 C C . GLN B 1 59 ? 4.559 -25.489 -11.63 1 98.63 59 GLN B C 1
ATOM 1746 O O . GLN B 1 59 ? 4.76 -25.28 -12.828 1 98.63 59 GLN B O 1
ATOM 1751 N N . ALA B 1 60 ? 3.394 -25.336 -11.055 1 98.34 60 ALA B N 1
ATOM 1752 C CA . ALA B 1 60 ? 2.249 -24.856 -11.824 1 98.34 60 ALA B CA 1
ATOM 1753 C C . ALA B 1 60 ? 2.537 -23.489 -12.44 1 98.34 60 ALA B C 1
ATOM 1755 O O . ALA B 1 60 ? 2.118 -23.208 -13.565 1 98.34 60 ALA B O 1
ATOM 1756 N N . VAL B 1 61 ? 3.241 -22.571 -11.728 1 98.69 61 VAL B N 1
ATOM 1757 C CA . VAL B 1 61 ? 3.617 -21.255 -12.236 1 98.69 61 VAL B CA 1
ATOM 1758 C C . VAL B 1 61 ? 4.649 -21.407 -13.352 1 98.69 61 VAL B C 1
ATOM 1760 O O . VAL B 1 61 ? 4.531 -20.777 -14.405 1 98.69 61 VAL B O 1
ATOM 1763 N N . LEU B 1 62 ? 5.65 -22.278 -13.126 1 98.62 62 LEU B N 1
ATOM 1764 C CA . LEU B 1 62 ? 6.723 -22.483 -14.094 1 98.62 62 LEU B CA 1
ATOM 1765 C C . LEU B 1 62 ? 6.177 -23.056 -15.397 1 98.62 62 LEU B C 1
ATOM 1767 O O . LEU B 1 62 ? 6.729 -22.804 -16.47 1 98.62 62 LEU B O 1
ATOM 1771 N N . ASP B 1 63 ? 5.12 -23.786 -15.306 1 97.95 63 ASP B N 1
ATOM 1772 C CA . ASP B 1 63 ? 4.484 -24.335 -16.5 1 97.95 63 ASP B CA 1
ATOM 1773 C C . ASP B 1 63 ? 3.981 -23.22 -17.415 1 97.95 63 ASP B C 1
ATOM 1775 O O . ASP B 1 63 ? 3.763 -23.44 -18.608 1 97.95 63 ASP B O 1
ATOM 1779 N N . ARG B 1 64 ? 3.81 -22.015 -16.901 1 97.25 64 ARG B N 1
ATOM 1780 C CA . ARG B 1 64 ? 3.356 -20.867 -17.68 1 97.25 64 ARG B CA 1
ATOM 1781 C C . ARG B 1 64 ? 4.481 -19.855 -17.87 1 97.25 64 ARG B C 1
ATOM 1783 O O . ARG B 1 64 ? 4.227 -18.685 -18.162 1 97.25 64 ARG B O 1
ATOM 1790 N N . ARG B 1 65 ? 5.638 -20.234 -17.686 1 97.61 65 ARG B N 1
ATOM 1791 C CA . ARG B 1 65 ? 6.817 -19.374 -17.663 1 97.61 65 ARG B CA 1
ATOM 1792 C C . ARG B 1 65 ? 6.908 -18.536 -18.934 1 97.61 65 ARG B C 1
ATOM 1794 O O . ARG B 1 65 ? 7.368 -17.392 -18.898 1 97.61 65 ARG B O 1
ATOM 1801 N N . SER B 1 66 ? 6.505 -19.043 -20.083 1 97.89 66 SER B N 1
ATOM 1802 C CA . SER B 1 66 ? 6.647 -18.368 -21.369 1 97.89 66 SER B CA 1
ATOM 1803 C C . SER B 1 66 ? 5.728 -17.155 -21.462 1 97.89 66 SER B C 1
ATOM 1805 O O . SER B 1 66 ? 5.889 -16.314 -22.349 1 97.89 66 SER B O 1
ATOM 1807 N N . GLU B 1 67 ? 4.77 -17.055 -20.596 1 97.92 67 GLU B N 1
ATOM 1808 C CA . GLU B 1 67 ? 3.805 -15.96 -20.624 1 97.92 67 GLU B CA 1
ATOM 1809 C C . GLU B 1 67 ? 4.298 -14.769 -19.809 1 97.92 67 GLU B C 1
ATOM 1811 O O . GLU B 1 67 ? 3.706 -13.689 -19.858 1 97.92 67 GLU B O 1
ATOM 1816 N N . PHE B 1 68 ? 5.394 -14.97 -19.067 1 98.49 68 PHE B N 1
ATOM 1817 C CA . PHE B 1 68 ? 6.007 -13.895 -18.295 1 98.49 68 PHE B CA 1
ATOM 1818 C C . PHE B 1 68 ? 7.098 -13.203 -19.102 1 98.49 68 PHE B C 1
ATOM 1820 O O . PHE B 1 68 ? 7.788 -13.842 -19.899 1 98.49 68 PHE B O 1
ATOM 1827 N N . SER B 1 69 ? 7.208 -11.952 -18.909 1 98.56 69 SER B N 1
ATOM 1828 C CA . SER B 1 69 ? 8.435 -11.262 -19.295 1 98.56 69 SER B CA 1
ATOM 1829 C C . SER B 1 69 ? 9.484 -11.339 -18.191 1 98.56 69 SER B C 1
ATOM 1831 O O . SER B 1 69 ? 9.291 -10.789 -17.104 1 98.56 69 SER B O 1
ATOM 1833 N N . VAL B 1 70 ? 10.599 -11.966 -18.4 1 98.73 70 VAL B N 1
ATOM 1834 C CA . VAL B 1 70 ? 11.668 -12.123 -17.419 1 98.73 70 VAL B CA 1
ATOM 1835 C C . VAL B 1 70 ? 12.769 -11.099 -17.686 1 98.73 70 VAL B C 1
ATOM 1837 O O . VAL B 1 70 ? 13.247 -10.973 -18.816 1 98.73 70 VAL B O 1
ATOM 1840 N N . ARG B 1 71 ? 13.139 -10.436 -16.63 1 98.51 71 ARG B N 1
ATOM 1841 C CA . ARG B 1 71 ? 14.129 -9.375 -16.787 1 98.51 71 ARG B CA 1
ATOM 1842 C C . ARG B 1 71 ? 15.22 -9.484 -15.728 1 98.51 71 ARG B C 1
ATOM 1844 O O . ARG B 1 71 ? 14.967 -9.944 -14.612 1 98.51 71 ARG B O 1
ATOM 1851 N N . ALA B 1 72 ? 16.34 -9.023 -16.088 1 97.92 72 ALA B N 1
ATOM 1852 C CA . ALA B 1 72 ? 17.391 -8.855 -15.088 1 97.92 72 ALA B CA 1
ATOM 1853 C C . ALA B 1 72 ? 17.101 -7.662 -14.182 1 97.92 72 ALA B C 1
ATOM 1855 O O . ALA B 1 72 ? 16.509 -6.673 -14.619 1 97.92 72 ALA B O 1
ATOM 1856 N N . ALA B 1 73 ? 17.458 -7.799 -12.959 1 97.41 73 ALA B N 1
ATOM 1857 C CA . ALA B 1 73 ? 17.298 -6.716 -11.992 1 97.41 73 ALA B CA 1
ATOM 1858 C C . ALA B 1 73 ? 18.566 -6.529 -11.163 1 97.41 73 ALA B C 1
ATOM 1860 O O . ALA B 1 73 ? 19.214 -7.506 -10.779 1 97.41 73 ALA B O 1
ATOM 1861 N N . LYS B 1 74 ? 18.908 -5.298 -10.935 1 93.89 74 LYS B N 1
ATOM 1862 C CA . LYS B 1 74 ? 20.034 -4.991 -10.058 1 93.89 74 LYS B CA 1
ATOM 1863 C C . LYS B 1 74 ? 19.603 -4.976 -8.594 1 93.89 74 LYS B C 1
ATOM 1865 O O . LYS B 1 74 ? 18.569 -4.399 -8.252 1 93.89 74 LYS B O 1
ATOM 1870 N N . LEU B 1 75 ? 20.378 -5.635 -7.771 1 95.8 75 LEU B N 1
ATOM 1871 C CA . LEU B 1 75 ? 20.103 -5.623 -6.338 1 95.8 75 LEU B CA 1
ATOM 1872 C C . LEU B 1 75 ? 20.555 -4.308 -5.71 1 95.8 75 LEU B C 1
ATOM 1874 O O . LEU B 1 75 ? 21.621 -3.789 -6.046 1 95.8 75 LEU B O 1
ATOM 1878 N N . GLU B 1 76 ? 19.728 -3.818 -4.893 1 93.6 76 GLU B N 1
ATOM 1879 C CA . GLU B 1 76 ? 20.056 -2.588 -4.177 1 93.6 76 GLU B CA 1
ATOM 1880 C C . GLU B 1 76 ? 20.577 -2.888 -2.775 1 93.6 76 GLU B C 1
ATOM 1882 O O . GLU B 1 76 ? 19.878 -3.501 -1.965 1 93.6 76 GLU B O 1
ATOM 1887 N N . GLU B 1 77 ? 21.66 -2.443 -2.407 1 91.17 77 GLU B N 1
ATOM 1888 C CA . GLU B 1 77 ? 22.339 -2.771 -1.157 1 91.17 77 GLU B CA 1
ATOM 1889 C C . GLU B 1 77 ? 21.579 -2.219 0.045 1 91.17 77 GLU B C 1
ATOM 1891 O O . GLU B 1 77 ? 21.595 -2.817 1.124 1 91.17 77 GLU B O 1
ATOM 1896 N N . ASP B 1 78 ? 20.896 -1.22 -0.086 1 89.73 78 ASP B N 1
ATOM 1897 C CA . ASP B 1 78 ? 20.276 -0.536 1.045 1 89.73 78 ASP B CA 1
ATOM 1898 C C . ASP B 1 78 ? 18.875 -1.079 1.315 1 89.73 78 ASP B C 1
ATOM 1900 O O . ASP B 1 78 ? 18.223 -0.677 2.281 1 89.73 78 ASP B O 1
ATOM 1904 N N . LEU B 1 79 ? 18.411 -1.981 0.486 1 92.13 79 LEU B N 1
ATOM 1905 C CA . LEU B 1 79 ? 17.107 -2.592 0.72 1 92.13 79 LEU B CA 1
ATOM 1906 C C . LEU B 1 79 ? 17.228 -3.793 1.652 1 92.13 79 LEU B C 1
ATOM 1908 O O . LEU B 1 79 ? 17.896 -4.776 1.321 1 92.13 79 LEU B O 1
ATOM 1912 N N . PRO B 1 80 ? 16.709 -3.741 2.852 1 92.6 80 PRO B N 1
ATOM 1913 C CA . PRO B 1 80 ? 16.806 -4.834 3.823 1 92.6 80 PRO B CA 1
ATOM 1914 C C . PRO B 1 80 ? 15.858 -5.989 3.508 1 92.6 80 PRO B C 1
ATOM 1916 O O . PRO B 1 80 ? 14.995 -6.323 4.324 1 92.6 80 PRO B O 1
ATOM 1919 N N . LEU B 1 81 ? 15.959 -6.534 2.376 1 95.34 81 LEU B N 1
ATOM 1920 C CA . LEU B 1 81 ? 15.161 -7.645 1.871 1 95.34 81 LEU B CA 1
ATOM 1921 C C . LEU B 1 81 ? 16.056 -8.752 1.323 1 95.34 81 LEU B C 1
ATOM 1923 O O . LEU B 1 81 ? 17.241 -8.528 1.068 1 95.34 81 LEU B O 1
ATOM 1927 N N . ASP B 1 82 ? 15.575 -9.948 1.245 1 95.21 82 ASP B N 1
ATOM 1928 C CA . ASP B 1 82 ? 16.358 -11.004 0.61 1 95.21 82 ASP B CA 1
ATOM 1929 C C . ASP B 1 82 ? 16.537 -10.733 -0.882 1 95.21 82 ASP B C 1
ATOM 1931 O O . ASP B 1 82 ? 15.953 -9.79 -1.422 1 95.21 82 ASP B O 1
ATOM 1935 N N . ASP B 1 83 ? 17.265 -11.513 -1.587 1 95.76 83 ASP B N 1
ATOM 1936 C CA . ASP B 1 83 ? 17.647 -11.255 -2.972 1 95.76 83 ASP B CA 1
ATOM 1937 C C . ASP B 1 83 ? 16.425 -11.255 -3.888 1 95.76 83 ASP B C 1
ATOM 1939 O O . ASP B 1 83 ? 16.34 -10.449 -4.817 1 95.76 83 ASP B O 1
ATOM 1943 N N . GLY B 1 84 ? 15.534 -12.203 -3.726 1 96.6 84 GLY B N 1
ATOM 1944 C CA . GLY B 1 84 ? 14.341 -12.258 -4.555 1 96.6 84 GLY B CA 1
ATOM 1945 C C . GLY B 1 84 ? 13.464 -11.027 -4.421 1 96.6 84 GLY B C 1
ATOM 1946 O O . GLY B 1 84 ? 13.087 -10.415 -5.422 1 96.6 84 GLY B O 1
ATOM 1947 N N . GLU B 1 85 ? 13.155 -10.669 -3.133 1 97.67 85 GLU B N 1
ATOM 1948 C CA . GLU B 1 85 ? 12.35 -9.481 -2.869 1 97.67 85 GLU B CA 1
ATOM 1949 C C . GLU B 1 85 ? 13.062 -8.216 -3.34 1 97.67 85 GLU B C 1
ATOM 1951 O O . GLU B 1 85 ? 12.444 -7.338 -3.946 1 97.67 85 GLU B O 1
ATOM 1956 N N . ASN B 1 86 ? 14.341 -8.165 -3.031 1 97.78 86 ASN B N 1
ATOM 1957 C CA . ASN B 1 86 ? 15.165 -7.038 -3.457 1 97.78 86 ASN B CA 1
ATOM 1958 C C . ASN B 1 86 ? 15.117 -6.85 -4.97 1 97.78 86 ASN B C 1
ATOM 1960 O O . ASN B 1 86 ? 14.867 -5.745 -5.455 1 97.78 86 ASN B O 1
ATOM 1964 N N . ALA B 1 87 ? 15.29 -7.874 -5.711 1 98.42 87 ALA B N 1
ATOM 1965 C CA . ALA B 1 87 ? 15.266 -7.835 -7.171 1 98.42 87 ALA B CA 1
ATOM 1966 C C . ALA B 1 87 ? 13.899 -7.392 -7.685 1 98.42 87 ALA B C 1
ATOM 1968 O O . ALA B 1 87 ? 13.81 -6.605 -8.63 1 98.42 87 ALA B O 1
ATOM 1969 N N . ALA B 1 88 ? 12.868 -7.891 -7.081 1 98.62 88 ALA B N 1
ATOM 1970 C CA . ALA B 1 88 ? 11.516 -7.584 -7.54 1 98.62 88 ALA B CA 1
ATOM 1971 C C . ALA B 1 88 ? 11.17 -6.119 -7.29 1 98.62 88 ALA B C 1
ATOM 1973 O O . ALA B 1 88 ? 10.61 -5.449 -8.161 1 98.62 88 ALA B O 1
ATOM 1974 N N . VAL B 1 89 ? 11.468 -5.607 -6.124 1 98.28 89 VAL B N 1
ATOM 1975 C CA . VAL B 1 89 ? 11.218 -4.206 -5.801 1 98.28 89 VAL B CA 1
ATOM 1976 C C . VAL B 1 89 ? 12.037 -3.308 -6.726 1 98.28 89 VAL B C 1
ATOM 1978 O O . VAL B 1 89 ? 11.517 -2.338 -7.281 1 98.28 89 VAL B O 1
ATOM 1981 N N . SER B 1 90 ? 13.312 -3.655 -6.929 1 97.69 90 SER B N 1
ATOM 1982 C CA . SER B 1 90 ? 14.186 -2.887 -7.81 1 97.69 90 SER B CA 1
ATOM 1983 C C . SER B 1 90 ? 13.644 -2.857 -9.235 1 97.69 90 SER B C 1
ATOM 1985 O O . SER B 1 90 ? 13.627 -1.803 -9.876 1 97.69 90 SER B O 1
ATOM 1987 N N . LEU B 1 91 ? 13.205 -3.966 -9.719 1 98.56 91 LEU B N 1
ATOM 1988 C CA . LEU B 1 91 ? 12.663 -4.053 -11.07 1 98.56 91 LEU B CA 1
ATOM 1989 C C . LEU B 1 91 ? 11.4 -3.209 -11.205 1 98.56 91 LEU B C 1
ATOM 1991 O O . LEU B 1 91 ? 11.219 -2.511 -12.205 1 98.56 91 LEU B O 1
ATOM 1995 N N . ALA B 1 92 ? 10.504 -3.32 -10.187 1 98.41 92 ALA B N 1
ATOM 1996 C CA . ALA B 1 92 ? 9.274 -2.532 -10.205 1 98.41 92 ALA B CA 1
ATOM 1997 C C . ALA B 1 92 ? 9.58 -1.04 -10.297 1 98.41 92 ALA B C 1
ATOM 1999 O O . ALA B 1 92 ? 8.943 -0.316 -11.066 1 98.41 92 ALA B O 1
ATOM 2000 N N . ASN B 1 93 ? 10.521 -0.614 -9.539 1 96.7 93 ASN B N 1
ATOM 2001 C CA . ASN B 1 93 ? 10.908 0.792 -9.553 1 96.7 93 ASN B CA 1
ATOM 2002 C C . ASN B 1 93 ? 11.557 1.182 -10.878 1 96.7 93 ASN B C 1
ATOM 2004 O O . ASN B 1 93 ? 11.243 2.231 -11.443 1 96.7 93 ASN B O 1
ATOM 2008 N N . ASP B 1 94 ? 12.429 0.343 -11.4 1 96.62 94 ASP B N 1
ATOM 2009 C CA . ASP B 1 94 ? 13.159 0.62 -12.633 1 96.62 94 ASP B CA 1
ATOM 2010 C C . ASP B 1 94 ? 12.208 0.727 -13.823 1 96.62 94 ASP B C 1
ATOM 2012 O O . ASP B 1 94 ? 12.418 1.545 -14.72 1 96.62 94 ASP B O 1
ATOM 2016 N N . LEU B 1 95 ? 11.17 -0.066 -13.806 1 97.57 95 LEU B N 1
ATOM 2017 C CA . LEU B 1 95 ? 10.265 -0.126 -14.948 1 97.57 95 LEU B CA 1
ATOM 2018 C C . LEU B 1 95 ? 9.096 0.837 -14.766 1 97.57 95 LEU B C 1
ATOM 2020 O O . LEU B 1 95 ? 8.223 0.931 -15.631 1 97.57 95 LEU B O 1
ATOM 2024 N N . ASP B 1 96 ? 9.092 1.506 -13.615 1 96.49 96 ASP B N 1
ATOM 2025 C CA . ASP B 1 96 ? 7.924 2.309 -13.265 1 96.49 96 ASP B CA 1
ATOM 2026 C C . ASP B 1 96 ? 6.639 1.492 -13.386 1 96.49 96 ASP B C 1
ATOM 2028 O O . ASP B 1 96 ? 5.695 1.907 -14.061 1 96.49 96 ASP B O 1
ATOM 2032 N N . ALA B 1 97 ? 6.683 0.32 -12.837 1 98.18 97 ALA B N 1
ATOM 2033 C CA . ALA B 1 97 ? 5.522 -0.565 -12.899 1 98.18 97 ALA B CA 1
ATOM 2034 C C . ALA B 1 97 ? 4.312 0.071 -12.221 1 98.18 97 ALA B C 1
ATOM 2036 O O . ALA B 1 97 ? 4.452 0.763 -11.209 1 98.18 97 ALA B O 1
ATOM 2037 N N . THR B 1 98 ? 3.169 -0.283 -12.725 1 97.32 98 THR B N 1
ATOM 2038 C CA . THR B 1 98 ? 1.931 0.222 -12.142 1 97.32 98 THR B CA 1
ATOM 2039 C C . THR B 1 98 ? 1.608 -0.507 -10.841 1 97.32 98 THR B C 1
ATOM 2041 O O . THR B 1 98 ? 1.118 0.102 -9.887 1 97.32 98 THR B O 1
ATOM 2044 N N . GLN B 1 99 ? 1.91 -1.807 -10.835 1 98.33 99 GLN B N 1
ATOM 2045 C CA . GLN B 1 99 ? 1.588 -2.644 -9.684 1 98.33 99 GLN B CA 1
ATOM 2046 C C . GLN B 1 99 ? 2.744 -3.58 -9.344 1 98.33 99 GLN B C 1
ATOM 2048 O O . GLN B 1 99 ? 3.488 -4.004 -10.231 1 98.33 99 GLN B O 1
ATOM 2053 N N . PHE B 1 100 ? 2.895 -3.845 -8.08 1 98.83 100 PHE B N 1
ATOM 2054 C CA . PHE B 1 100 ? 3.808 -4.853 -7.554 1 98.83 100 PHE B CA 1
ATOM 2055 C C . PHE B 1 100 ? 3.054 -5.885 -6.724 1 98.83 100 PHE B C 1
ATOM 2057 O O . PHE B 1 100 ? 2.479 -5.554 -5.685 1 98.83 100 PHE B O 1
ATOM 2064 N N . LEU B 1 101 ? 3.034 -7.126 -7.205 1 98.83 101 LEU B N 1
ATOM 2065 C CA . LEU B 1 101 ? 2.315 -8.224 -6.567 1 98.83 101 LEU B CA 1
ATOM 2066 C C . LEU B 1 101 ? 3.234 -9.007 -5.636 1 98.83 101 LEU B C 1
ATOM 2068 O O . LEU B 1 101 ? 4.188 -9.644 -6.089 1 98.83 101 LEU B O 1
ATOM 2072 N N . CYS B 1 102 ? 2.93 -8.979 -4.295 1 98.69 102 CYS B N 1
ATOM 2073 C CA . CYS B 1 102 ? 3.777 -9.581 -3.271 1 98.69 102 CYS B CA 1
ATOM 2074 C C . CYS B 1 102 ? 2.962 -9.946 -2.035 1 98.69 102 CYS B C 1
ATOM 2076 O O . CYS B 1 102 ? 2.15 -9.148 -1.564 1 98.69 102 CYS B O 1
ATOM 2078 N N . ASP B 1 103 ? 3.2 -11.177 -1.45 1 98.41 103 ASP B N 1
ATOM 2079 C CA . ASP B 1 103 ? 2.445 -11.631 -0.286 1 98.41 103 ASP B CA 1
ATOM 2080 C C . ASP B 1 103 ? 3.341 -11.723 0.948 1 98.41 103 ASP B C 1
ATOM 2082 O O . ASP B 1 103 ? 3.148 -12.594 1.798 1 98.41 103 ASP B O 1
ATOM 2086 N N . GLU B 1 104 ? 4.359 -10.955 1.088 1 96.69 104 GLU B N 1
ATOM 2087 C CA . GLU B 1 104 ? 5.205 -10.918 2.278 1 96.69 104 GLU B CA 1
ATOM 2088 C C . GLU B 1 104 ? 4.57 -10.076 3.38 1 96.69 104 GLU B C 1
ATOM 2090 O O . GLU B 1 104 ? 5.05 -8.983 3.688 1 96.69 104 GLU B O 1
ATOM 2095 N N . PHE B 1 105 ? 3.619 -10.613 4.091 1 96.38 105 PHE B N 1
ATOM 2096 C CA . PHE B 1 105 ? 2.763 -9.881 5.018 1 96.38 105 PHE B CA 1
ATOM 2097 C C . PHE B 1 105 ? 3.576 -9.322 6.179 1 96.38 105 PHE B C 1
ATOM 2099 O O . PHE B 1 105 ? 3.27 -8.246 6.697 1 96.38 105 PHE B O 1
ATOM 2106 N N . ASN B 1 106 ? 4.626 -10.047 6.562 1 93.12 106 ASN B N 1
ATOM 2107 C CA . ASN B 1 106 ? 5.437 -9.618 7.696 1 93.12 106 ASN B CA 1
ATOM 2108 C C . ASN B 1 106 ? 6.376 -8.477 7.313 1 93.12 106 ASN B C 1
ATOM 2110 O O . ASN B 1 106 ? 6.972 -7.84 8.183 1 93.12 106 ASN B O 1
ATOM 2114 N N . GLN B 1 107 ? 6.476 -8.198 6 1 94.94 107 GLN B N 1
ATOM 2115 C CA . GLN B 1 107 ? 7.37 -7.144 5.534 1 94.94 107 GLN B CA 1
ATOM 2116 C C . GLN B 1 107 ? 6.618 -6.118 4.69 1 94.94 107 GLN B C 1
ATOM 2118 O O . GLN B 1 107 ? 7.234 -5.292 4.013 1 94.94 107 GLN B O 1
ATOM 2123 N N . LEU B 1 108 ? 5.354 -6.123 4.743 1 96.26 108 LEU B N 1
ATOM 2124 C CA . LEU B 1 108 ? 4.519 -5.303 3.872 1 96.26 108 LEU B CA 1
ATOM 2125 C C . LEU B 1 108 ? 4.878 -3.827 4.008 1 96.26 108 LEU B C 1
ATOM 2127 O O . LEU B 1 108 ? 4.96 -3.109 3.008 1 96.26 108 LEU B O 1
ATOM 2131 N N . ALA B 1 109 ? 5.114 -3.361 5.222 1 95.9 109 ALA B N 1
ATOM 2132 C CA . ALA B 1 109 ? 5.449 -1.959 5.458 1 95.9 109 ALA B CA 1
ATOM 2133 C C . ALA B 1 109 ? 6.774 -1.593 4.795 1 95.9 109 ALA B C 1
ATOM 2135 O O . ALA B 1 109 ? 6.885 -0.547 4.152 1 95.9 109 ALA B O 1
ATOM 2136 N N . LEU B 1 110 ? 7.752 -2.455 4.953 1 96.38 110 LEU B N 1
ATOM 2137 C CA . LEU B 1 110 ? 9.067 -2.216 4.37 1 96.38 110 LEU B CA 1
ATOM 2138 C C . LEU B 1 110 ? 9 -2.243 2.847 1 96.38 110 LEU B C 1
ATOM 2140 O O . LEU B 1 110 ? 9.617 -1.409 2.179 1 96.38 110 LEU B O 1
ATOM 2144 N N . ILE B 1 111 ? 8.266 -3.171 2.282 1 97.45 111 ILE B N 1
ATOM 2145 C CA . ILE B 1 111 ? 8.082 -3.25 0.837 1 97.45 111 ILE B CA 1
ATOM 2146 C C . ILE B 1 111 ? 7.395 -1.982 0.335 1 97.45 111 ILE B C 1
ATOM 2148 O O . ILE B 1 111 ? 7.838 -1.373 -0.642 1 97.45 111 ILE B O 1
ATOM 2152 N N . HIS B 1 112 ? 6.389 -1.572 0.981 1 97.69 112 HIS B N 1
ATOM 2153 C CA . HIS B 1 112 ? 5.664 -0.362 0.609 1 97.69 112 HIS B CA 1
ATOM 2154 C C . HIS B 1 112 ? 6.585 0.854 0.61 1 97.69 112 HIS B C 1
ATOM 2156 O O . HIS B 1 112 ? 6.56 1.657 -0.325 1 97.69 112 HIS B O 1
ATOM 2162 N N . ALA B 1 113 ? 7.41 0.96 1.644 1 96.97 113 ALA B N 1
ATOM 2163 C CA . ALA B 1 113 ? 8.322 2.095 1.766 1 96.97 113 ALA B CA 1
ATOM 2164 C C . ALA B 1 113 ? 9.363 2.084 0.651 1 96.97 113 ALA B C 1
ATOM 2166 O O . ALA B 1 113 ? 9.955 3.119 0.336 1 96.97 113 ALA B O 1
ATOM 2167 N N . SER B 1 114 ? 9.56 0.928 0.064 1 96.76 114 SER B N 1
ATOM 2168 C CA . SER B 1 114 ? 10.641 0.75 -0.9 1 96.76 114 SER B CA 1
ATOM 2169 C C . SER B 1 114 ? 10.155 0.991 -2.325 1 96.76 114 SER B C 1
ATOM 2171 O O . SER B 1 114 ? 10.962 1.102 -3.251 1 96.76 114 SER B O 1
ATOM 2173 N N . LEU B 1 115 ? 8.866 1.076 -2.449 1 97.06 115 LEU B N 1
ATOM 2174 C CA . LEU B 1 115 ? 8.29 1.261 -3.776 1 97.06 115 LEU B CA 1
ATOM 2175 C C . LEU B 1 115 ? 8.144 2.743 -4.104 1 97.06 115 LEU B C 1
ATOM 2177 O O . LEU B 1 115 ? 7.782 3.542 -3.238 1 97.06 115 LEU B O 1
ATOM 2181 N N . ALA B 1 116 ? 8.387 3.064 -5.263 1 93.53 116 ALA B N 1
ATOM 2182 C CA . ALA B 1 116 ? 8.176 4.432 -5.727 1 93.53 116 ALA B CA 1
ATOM 2183 C C . ALA B 1 116 ? 6.701 4.689 -6.025 1 93.53 116 ALA B C 1
ATOM 2185 O O . ALA B 1 116 ? 5.856 4.599 -5.131 1 93.53 116 ALA B O 1
ATOM 2186 N N . ASP B 1 117 ? 6.32 4.841 -7.257 1 91.58 117 ASP B N 1
ATOM 2187 C CA . ASP B 1 117 ? 4.946 5.146 -7.645 1 91.58 117 ASP B CA 1
ATOM 2188 C C . ASP B 1 117 ? 4.178 3.874 -7.995 1 91.58 117 ASP B C 1
ATOM 2190 O O . ASP B 1 117 ? 3.145 3.93 -8.666 1 91.58 117 ASP B O 1
ATOM 2194 N N . THR B 1 118 ? 4.639 2.831 -7.531 1 96.62 118 THR B N 1
ATOM 2195 C CA . THR B 1 118 ? 4.043 1.525 -7.788 1 96.62 118 THR B CA 1
ATOM 2196 C C . THR B 1 118 ? 3.039 1.164 -6.697 1 96.62 118 THR B C 1
ATOM 2198 O O . THR B 1 118 ? 3.318 1.335 -5.509 1 96.62 118 THR B O 1
ATOM 2201 N N . ARG B 1 119 ? 1.87 0.716 -7.073 1 97.29 119 ARG B N 1
ATOM 2202 C CA . ARG B 1 119 ? 0.88 0.244 -6.11 1 97.29 119 ARG B CA 1
ATOM 2203 C C . ARG B 1 119 ? 1.209 -1.166 -5.633 1 97.29 119 ARG B C 1
ATOM 2205 O O . ARG B 1 119 ? 1.368 -2.081 -6.444 1 97.29 119 ARG B O 1
ATOM 2212 N N . LEU B 1 120 ? 1.298 -1.308 -4.331 1 98.37 120 LEU B N 1
ATOM 2213 C CA . LEU B 1 120 ? 1.452 -2.632 -3.739 1 98.37 120 LEU B CA 1
ATOM 2214 C C . LEU B 1 120 ? 0.139 -3.406 -3.787 1 98.37 120 LEU B C 1
ATOM 2216 O O . LEU B 1 120 ? -0.92 -2.86 -3.471 1 98.37 120 LEU B O 1
ATOM 2220 N N . VAL B 1 121 ? 0.198 -4.644 -4.242 1 98.32 121 VAL B N 1
ATOM 2221 C CA . VAL B 1 121 ? -0.952 -5.539 -4.322 1 98.32 121 VAL B CA 1
ATOM 2222 C C . VAL B 1 121 ? -0.607 -6.882 -3.681 1 98.32 121 VAL B C 1
ATOM 2224 O O . VAL B 1 121 ? 0.508 -7.384 -3.838 1 98.32 121 VAL B O 1
ATOM 2227 N N . THR B 1 122 ? -1.51 -7.439 -2.92 1 98.68 122 THR B N 1
ATOM 2228 C CA . THR B 1 122 ? -1.398 -8.802 -2.411 1 98.68 122 THR B CA 1
ATOM 2229 C C . THR B 1 122 ? -2.408 -9.719 -3.095 1 98.68 122 THR B C 1
ATOM 2231 O O . THR B 1 122 ? -3.37 -9.247 -3.704 1 98.68 122 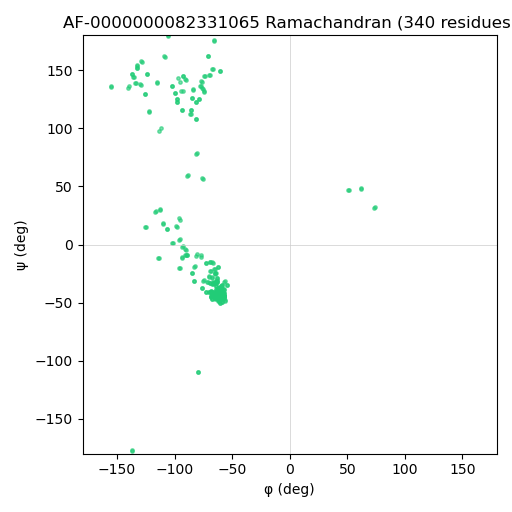THR B O 1
ATOM 2234 N N . THR B 1 123 ? -2.173 -10.992 -3.008 1 98.72 123 THR B N 1
ATOM 2235 C CA . THR B 1 123 ? -3.087 -11.937 -3.641 1 98.72 123 THR B CA 1
ATOM 2236 C C . THR B 1 123 ? -4.508 -11.749 -3.117 1 98.72 123 THR B C 1
ATOM 2238 O O . THR B 1 123 ? -5.462 -11.701 -3.897 1 98.72 123 THR B O 1
ATOM 2241 N N . PRO B 1 124 ? -4.736 -11.583 -1.768 1 98.52 124 PRO B N 1
ATOM 2242 C CA . PRO B 1 124 ? -6.102 -11.327 -1.308 1 98.52 124 PRO B CA 1
ATOM 2243 C C . PRO B 1 124 ? -6.704 -10.063 -1.916 1 98.52 124 PRO B C 1
ATOM 2245 O O . PRO B 1 124 ? -7.867 -10.063 -2.327 1 98.52 124 PRO B O 1
ATOM 2248 N N . SER B 1 125 ? -5.915 -8.999 -1.981 1 97.69 125 SER B N 1
ATOM 2249 C CA . SER B 1 125 ? -6.439 -7.762 -2.551 1 97.69 125 SER B CA 1
ATOM 2250 C C . SER B 1 125 ? -6.669 -7.899 -4.053 1 97.69 125 SER B C 1
ATOM 2252 O O . SER B 1 125 ? -7.594 -7.298 -4.602 1 97.69 125 SER B O 1
ATOM 2254 N N . LEU B 1 126 ? -5.87 -8.659 -4.716 1 98.07 126 LEU B N 1
ATOM 2255 C CA . LEU B 1 126 ? -6.075 -8.942 -6.132 1 98.07 126 LEU B CA 1
ATOM 2256 C C . LEU B 1 126 ? -7.427 -9.608 -6.363 1 98.07 126 LEU B C 1
ATOM 2258 O O . LEU B 1 126 ? -8.165 -9.226 -7.274 1 98.07 126 LEU B O 1
ATOM 2262 N N . LEU B 1 127 ? -7.717 -10.6 -5.553 1 98.14 127 LEU B N 1
ATOM 2263 C CA . LEU B 1 127 ? -8.986 -11.303 -5.704 1 98.14 127 LEU B CA 1
ATOM 2264 C C . LEU B 1 127 ? -10.161 -10.35 -5.517 1 98.14 127 LEU B C 1
ATOM 2266 O O . LEU B 1 127 ? -11.133 -10.4 -6.274 1 98.14 127 LEU B O 1
ATOM 2270 N N . THR B 1 128 ? -10.064 -9.463 -4.534 1 97.23 128 THR B N 1
ATOM 2271 C CA . THR B 1 128 ? -11.121 -8.48 -4.326 1 97.23 128 THR B CA 1
ATOM 2272 C C . THR B 1 128 ? -11.251 -7.561 -5.537 1 97.23 128 THR B C 1
ATOM 2274 O O . THR B 1 128 ? -12.362 -7.207 -5.938 1 97.23 128 THR B O 1
ATOM 2277 N N . ALA B 1 129 ? -10.153 -7.212 -6.131 1 96.38 129 ALA B N 1
ATOM 2278 C CA . ALA B 1 129 ? -10.16 -6.346 -7.308 1 96.38 129 ALA B CA 1
ATOM 2279 C C . ALA B 1 129 ? -10.782 -7.055 -8.507 1 96.38 129 ALA B C 1
ATOM 2281 O O . ALA B 1 129 ? -11.515 -6.442 -9.287 1 96.38 129 ALA B O 1
ATOM 2282 N N . LEU B 1 130 ? -10.447 -8.303 -8.669 1 97.04 130 LEU B N 1
ATOM 2283 C CA . LEU B 1 130 ? -10.992 -9.063 -9.788 1 97.04 130 LEU B CA 1
ATOM 2284 C C . LEU B 1 130 ? -12.511 -9.156 -9.695 1 97.04 130 LEU B C 1
ATOM 2286 O O . LEU B 1 130 ? -13.203 -9.12 -10.715 1 97.04 130 LEU B O 1
ATOM 2290 N N . VAL B 1 131 ? -12.992 -9.293 -8.457 1 96.88 131 VAL B N 1
ATOM 2291 C CA . VAL B 1 131 ? -14.437 -9.313 -8.259 1 96.88 131 VAL B CA 1
ATOM 2292 C C . VAL B 1 131 ? -15.023 -7.94 -8.579 1 96.88 131 VAL B C 1
ATOM 2294 O O . VAL B 1 131 ? -16.003 -7.833 -9.32 1 96.88 131 VAL B O 1
ATOM 2297 N N . ARG B 1 132 ? -14.432 -6.923 -8.082 1 94.44 132 ARG B N 1
ATOM 2298 C CA . ARG B 1 132 ? -14.897 -5.555 -8.287 1 94.44 132 ARG B CA 1
ATOM 2299 C C . ARG B 1 132 ? -14.947 -5.21 -9.771 1 94.44 132 ARG B C 1
ATOM 2301 O O . ARG B 1 132 ? -15.852 -4.503 -10.219 1 94.44 132 ARG B O 1
ATOM 2308 N N . ASN B 1 133 ? -14.034 -5.736 -10.542 1 94.18 133 ASN B N 1
ATOM 2309 C CA . ASN B 1 133 ? -13.928 -5.427 -11.964 1 94.18 133 ASN B CA 1
ATOM 2310 C C . ASN B 1 133 ? -14.641 -6.471 -12.818 1 94.18 133 ASN B C 1
ATOM 2312 O O . ASN B 1 133 ? -14.469 -6.503 -14.038 1 94.18 133 ASN B O 1
ATOM 2316 N N . GLU B 1 134 ? -15.305 -7.421 -12.238 1 95.46 134 GLU B N 1
ATOM 2317 C CA . GLU B 1 134 ? -16.224 -8.376 -12.851 1 95.46 134 GLU B CA 1
ATOM 2318 C C . GLU B 1 134 ? -15.469 -9.429 -13.658 1 95.46 134 GLU B C 1
ATOM 2320 O O . GLU B 1 134 ? -15.97 -9.918 -14.672 1 95.46 134 GLU B O 1
ATOM 2325 N N . HIS B 1 135 ? -14.298 -9.73 -13.194 1 96.26 135 HIS B N 1
ATOM 2326 C CA . HIS B 1 135 ? -13.52 -10.783 -13.837 1 96.26 135 HIS B CA 1
ATOM 2327 C C . HIS B 1 135 ? -13.701 -12.117 -13.12 1 96.26 135 HIS B C 1
ATOM 2329 O O . HIS B 1 135 ? -13.381 -13.172 -13.672 1 96.26 135 HIS B O 1
ATOM 2335 N N . LEU B 1 136 ? -14.145 -12.054 -11.864 1 96.15 136 LEU B N 1
ATOM 2336 C CA . LEU B 1 136 ? -14.337 -13.218 -11.007 1 96.15 136 LEU B CA 1
ATOM 2337 C C . LEU B 1 136 ? -15.604 -13.075 -10.17 1 96.15 136 LEU B C 1
ATOM 2339 O O . LEU B 1 136 ? -15.884 -11.997 -9.64 1 96.15 136 LEU B O 1
ATOM 2343 N N . ALA B 1 137 ? -16.353 -14.093 -10.111 1 95.8 137 ALA B N 1
ATOM 2344 C CA . ALA B 1 137 ? -17.525 -14.06 -9.241 1 95.8 137 ALA B CA 1
ATOM 2345 C C . ALA B 1 137 ? -17.117 -14.053 -7.77 1 95.8 137 ALA B C 1
ATOM 2347 O O . ALA B 1 137 ? -16.148 -14.712 -7.386 1 95.8 137 ALA B O 1
ATOM 2348 N N . PRO B 1 138 ? -17.871 -13.373 -6.93 1 96.13 138 PRO B N 1
ATOM 2349 C CA . PRO B 1 138 ? -17.53 -13.299 -5.508 1 96.13 138 PRO B CA 1
ATOM 2350 C C . PRO B 1 138 ? -17.43 -14.674 -4.852 1 96.13 138 PRO B C 1
ATOM 2352 O O . PRO B 1 138 ? -16.527 -14.914 -4.047 1 96.13 138 PRO B O 1
ATOM 2355 N N . VAL B 1 139 ? -18.262 -15.592 -5.184 1 95.45 139 VAL B N 1
ATOM 2356 C CA . VAL B 1 139 ? -18.269 -16.918 -4.575 1 95.45 139 VAL B CA 1
ATOM 2357 C C . VAL B 1 139 ? -17.001 -17.674 -4.966 1 95.45 139 VAL B C 1
ATOM 2359 O O . VAL B 1 139 ? -16.417 -18.386 -4.146 1 95.45 139 VAL B O 1
ATOM 2362 N N . ASP B 1 140 ? -16.646 -17.519 -6.208 1 96.69 140 ASP B N 1
ATOM 2363 C CA . ASP B 1 140 ? -15.408 -18.142 -6.667 1 96.69 140 ASP B CA 1
ATOM 2364 C C . ASP B 1 140 ? -14.197 -17.549 -5.95 1 96.69 140 ASP B C 1
ATOM 2366 O O . ASP B 1 140 ? -13.293 -18.28 -5.54 1 96.69 140 ASP B O 1
ATOM 2370 N N . ALA B 1 141 ? -14.219 -16.226 -5.809 1 97.7 141 ALA B N 1
ATOM 2371 C CA . ALA B 1 141 ? -13.108 -15.547 -5.145 1 97.7 141 ALA B CA 1
ATOM 2372 C C . ALA B 1 141 ? -12.977 -16 -3.694 1 97.7 141 ALA B C 1
ATOM 2374 O O . ALA B 1 141 ? -11.866 -16.2 -3.198 1 97.7 141 ALA B O 1
ATOM 2375 N N . GLU B 1 142 ? -14.035 -16.149 -3.008 1 97.01 142 GLU B N 1
ATOM 2376 C CA . GLU B 1 142 ? -14.023 -16.618 -1.625 1 97.01 142 GLU B CA 1
ATOM 2377 C C . GLU B 1 142 ? -13.461 -18.034 -1.528 1 97.01 142 GLU B C 1
ATOM 2379 O O . GLU B 1 142 ? -12.671 -18.333 -0.631 1 97.01 142 GLU B O 1
ATOM 2384 N N . GLU B 1 143 ? -13.893 -18.861 -2.393 1 97.11 143 GLU B N 1
ATOM 2385 C CA . GLU B 1 143 ? -13.388 -20.231 -2.425 1 97.11 143 GLU B CA 1
ATOM 2386 C C . GLU B 1 143 ? -11.888 -20.259 -2.703 1 97.11 143 GLU B C 1
ATOM 2388 O O . GLU B 1 143 ? -11.141 -20.978 -2.036 1 97.11 143 GLU B O 1
ATOM 2393 N N . LEU B 1 144 ? -11.527 -19.496 -3.712 1 98.37 144 LEU B N 1
ATOM 2394 C CA . LEU B 1 144 ? -10.116 -19.433 -4.077 1 98.37 144 LEU B CA 1
ATOM 2395 C C . LEU B 1 144 ? -9.277 -18.912 -2.915 1 98.37 144 LEU B C 1
ATOM 2397 O O . LEU B 1 144 ? -8.228 -19.477 -2.598 1 98.37 144 LEU B O 1
ATOM 2401 N N . LEU B 1 145 ? -9.71 -17.867 -2.216 1 98.37 145 LEU B N 1
ATOM 2402 C CA . LEU B 1 145 ? -8.965 -17.314 -1.09 1 98.37 145 LEU B CA 1
ATOM 2403 C C . LEU B 1 145 ? -8.86 -18.33 0.043 1 98.37 145 LEU B C 1
ATOM 2405 O O . LEU B 1 145 ? -7.814 -18.443 0.685 1 98.37 145 LEU B O 1
ATOM 2409 N N . SER B 1 146 ? -9.897 -19.075 0.288 1 97.8 146 SER B N 1
ATOM 2410 C CA . SER B 1 146 ? -9.885 -20.112 1.316 1 97.8 146 SER B CA 1
ATOM 2411 C C . SER B 1 146 ? -8.843 -21.182 1.009 1 97.8 146 SER B C 1
ATOM 2413 O O . SER B 1 146 ? -8.083 -21.588 1.891 1 97.8 146 SER B O 1
ATOM 2415 N N . LYS B 1 147 ? -8.785 -21.612 -0.195 1 97.87 147 LYS B N 1
ATOM 2416 C CA . LYS B 1 147 ? -7.835 -22.64 -0.609 1 97.87 147 LYS B CA 1
ATOM 2417 C C . LYS B 1 147 ? -6.399 -22.13 -0.519 1 97.87 147 LYS B C 1
ATOM 2419 O O . LYS B 1 147 ? -5.51 -22.842 -0.047 1 97.87 147 LYS B O 1
ATOM 2424 N N . ILE B 1 148 ? -6.206 -20.925 -0.937 1 98.64 148 ILE B N 1
ATOM 2425 C CA . ILE B 1 148 ? -4.872 -20.338 -0.867 1 98.64 148 ILE B CA 1
ATOM 2426 C C . ILE B 1 148 ? -4.459 -20.167 0.593 1 98.64 148 ILE B C 1
ATOM 2428 O O . ILE B 1 148 ? -3.333 -20.499 0.97 1 98.64 148 ILE B O 1
ATOM 2432 N N . SER B 1 149 ? -5.376 -19.667 1.402 1 98.51 149 SER B N 1
ATOM 2433 C CA . SER B 1 149 ? -5.115 -19.454 2.822 1 98.51 149 SER B CA 1
ATOM 2434 C C . SER B 1 149 ? -4.691 -20.748 3.507 1 98.51 149 SER B C 1
ATOM 2436 O O . SER B 1 149 ? -3.757 -20.754 4.311 1 98.51 149 SER B O 1
ATOM 2438 N N . GLU B 1 150 ? -5.36 -21.794 3.217 1 97.91 150 GLU B N 1
ATOM 2439 C CA . GLU B 1 150 ? -5.009 -23.094 3.781 1 97.91 150 GLU B CA 1
ATOM 2440 C C . GLU B 1 150 ? -3.631 -23.547 3.309 1 97.91 150 GLU B C 1
ATOM 2442 O O . GLU B 1 150 ? -2.799 -23.968 4.116 1 97.91 150 GLU B O 1
ATOM 2447 N N . ALA B 1 151 ? -3.405 -23.417 2.058 1 97.69 151 ALA B N 1
ATOM 2448 C CA . ALA B 1 151 ? -2.163 -23.901 1.462 1 97.69 151 ALA B CA 1
ATOM 2449 C C . ALA B 1 151 ? -0.965 -23.102 1.965 1 97.69 151 ALA B C 1
ATOM 2451 O O . ALA B 1 151 ? 0.134 -23.643 2.111 1 97.69 151 ALA B O 1
ATOM 2452 N N . ARG B 1 152 ? -1.19 -21.797 2.244 1 97.98 152 ARG B N 1
ATOM 2453 C CA . ARG B 1 152 ? -0.093 -20.904 2.603 1 97.98 152 ARG B CA 1
ATOM 2454 C C . ARG B 1 152 ? -0.052 -20.665 4.109 1 97.98 152 ARG B C 1
ATOM 2456 O O . ARG B 1 152 ? 0.745 -19.86 4.593 1 97.98 152 ARG B O 1
ATOM 2463 N N . SER B 1 153 ? -0.976 -21.305 4.886 1 97.54 153 SER B N 1
ATOM 2464 C CA . SER B 1 153 ? -1.057 -21.198 6.339 1 97.54 153 SER B CA 1
ATOM 2465 C C . SER B 1 153 ? -1.347 -19.765 6.773 1 97.54 153 SER B C 1
ATOM 2467 O O . SER B 1 153 ? -0.657 -19.222 7.638 1 97.54 153 SER B O 1
ATOM 2469 N N . TRP B 1 154 ? -2.38 -19.147 6.105 1 98.09 154 TRP B N 1
ATOM 2470 C CA . TRP B 1 154 ? -2.74 -17.761 6.382 1 98.09 154 TRP B CA 1
ATOM 2471 C C . TRP B 1 154 ? -3.926 -17.686 7.338 1 98.09 154 TRP B C 1
ATOM 2473 O O . TRP B 1 154 ? -4.543 -16.63 7.49 1 98.09 154 TRP B O 1
ATOM 2483 N N . GLU B 1 155 ? -4.304 -18.663 8.006 1 95.97 155 GLU B N 1
ATOM 2484 C CA . GLU B 1 155 ? -5.575 -18.776 8.714 1 95.97 155 GLU B CA 1
ATOM 2485 C C . GLU B 1 155 ? -5.687 -17.727 9.817 1 95.97 155 GLU B C 1
ATOM 2487 O O . GLU B 1 155 ? -6.783 -17.25 10.118 1 95.97 155 GLU B O 1
ATOM 2492 N N . THR B 1 156 ? -4.615 -17.327 10.421 1 96.46 156 THR B N 1
ATOM 2493 C CA . THR B 1 156 ? -4.667 -16.371 11.522 1 96.46 156 THR B CA 1
ATOM 2494 C C . THR B 1 156 ? -4.161 -15.003 11.075 1 96.46 156 THR B C 1
ATOM 2496 O O . THR B 1 156 ? -3.891 -14.133 11.905 1 96.46 156 THR B O 1
ATOM 2499 N N . ASN B 1 157 ? -4.047 -14.857 9.824 1 97.24 157 ASN B N 1
ATOM 2500 C CA . ASN B 1 157 ? -3.508 -13.614 9.282 1 97.24 157 ASN B CA 1
ATOM 2501 C C . ASN B 1 157 ? -4.572 -12.522 9.221 1 97.24 157 ASN B C 1
ATOM 2503 O O . ASN B 1 157 ? -5.586 -12.674 8.536 1 97.24 157 ASN B O 1
ATOM 2507 N N . THR B 1 158 ? -4.322 -11.446 9.845 1 95.4 158 THR B N 1
ATOM 2508 C CA . THR B 1 158 ? -5.322 -10.391 9.966 1 95.4 158 THR B CA 1
ATOM 2509 C C . THR B 1 158 ? -5.537 -9.693 8.627 1 95.4 158 THR B C 1
ATOM 2511 O O . THR B 1 158 ? -6.641 -9.228 8.333 1 95.4 158 THR B O 1
ATOM 2514 N N . TYR B 1 159 ? -4.522 -9.585 7.819 1 97.21 159 TYR B N 1
ATOM 2515 C CA . TYR B 1 159 ? -4.675 -9.031 6.479 1 97.21 159 TYR B CA 1
ATOM 2516 C C . TYR B 1 159 ? -5.683 -9.836 5.668 1 97.21 159 TYR B C 1
ATOM 2518 O O . TYR B 1 159 ? -6.588 -9.269 5.052 1 97.21 159 TYR B O 1
ATOM 2526 N N . VAL B 1 160 ? -5.497 -11.159 5.685 1 98.02 160 VAL B N 1
ATOM 2527 C CA . VAL B 1 160 ? -6.34 -12.067 4.913 1 98.02 160 VAL B CA 1
ATOM 2528 C C . VAL B 1 160 ? -7.768 -12.029 5.45 1 98.02 160 VAL B C 1
ATOM 2530 O O . VAL B 1 160 ? -8.729 -12.01 4.677 1 98.02 160 VAL B O 1
ATOM 2533 N N . ALA B 1 161 ? -7.905 -11.984 6.756 1 97.23 161 ALA B N 1
ATOM 2534 C CA . ALA B 1 161 ? -9.227 -11.901 7.371 1 97.23 161 ALA B CA 1
ATOM 2535 C C . ALA B 1 161 ? -9.982 -10.668 6.883 1 97.23 161 ALA B C 1
ATOM 2537 O O . ALA B 1 161 ? -11.178 -10.741 6.59 1 97.23 161 ALA B O 1
ATOM 2538 N N . GLN B 1 162 ? -9.301 -9.6 6.79 1 96.61 162 GLN B N 1
ATOM 2539 C CA . GLN B 1 162 ? -9.952 -8.376 6.336 1 96.61 162 GLN B CA 1
ATOM 2540 C C . GLN B 1 162 ? -10.35 -8.477 4.866 1 96.61 162 GLN B C 1
ATOM 2542 O O . GLN B 1 162 ? -11.408 -7.984 4.469 1 96.61 162 GLN B O 1
ATOM 2547 N N . ALA B 1 163 ? -9.554 -9.039 4.037 1 95.99 163 ALA B N 1
ATOM 2548 C CA . ALA B 1 163 ? -9.896 -9.252 2.633 1 95.99 163 ALA B CA 1
ATOM 2549 C C . ALA B 1 163 ? -11.127 -10.143 2.497 1 95.99 163 ALA B C 1
ATOM 2551 O O . ALA B 1 163 ? -11.961 -9.929 1.614 1 95.99 163 ALA B O 1
ATOM 2552 N N . GLU B 1 164 ? -11.193 -11.132 3.346 1 96.85 164 GLU B N 1
ATOM 2553 C CA . GLU B 1 164 ? -12.364 -12.004 3.347 1 96.85 164 GLU B CA 1
ATOM 2554 C C . GLU B 1 164 ? -13.637 -11.217 3.646 1 96.85 164 GLU B C 1
ATOM 2556 O O . GLU B 1 164 ? -14.662 -11.412 2.989 1 96.85 164 GLU B O 1
ATOM 2561 N N . VAL B 1 165 ? -13.577 -10.402 4.563 1 95.84 165 VAL B N 1
ATOM 2562 C CA . VAL B 1 165 ? -14.712 -9.561 4.928 1 95.84 165 VAL B CA 1
ATOM 2563 C C . VAL B 1 165 ? -15.105 -8.681 3.744 1 95.84 165 VAL B C 1
ATOM 2565 O O . VAL B 1 165 ? -16.29 -8.541 3.433 1 95.84 165 VAL B O 1
ATOM 2568 N N . THR B 1 166 ? -14.117 -8.112 3.12 1 93.45 166 THR B N 1
ATOM 2569 C CA . THR B 1 166 ? -14.36 -7.258 1.963 1 93.45 166 THR B CA 1
ATOM 2570 C C . THR B 1 166 ? -15.048 -8.041 0.848 1 93.45 166 THR B C 1
ATOM 2572 O O . THR B 1 166 ? -15.977 -7.54 0.212 1 93.45 166 THR B O 1
ATOM 2575 N N . LEU B 1 167 ? -14.596 -9.285 0.607 1 94.44 167 LEU B N 1
ATOM 2576 C CA . LEU B 1 167 ? -15.189 -10.133 -0.421 1 94.44 167 LEU B CA 1
ATOM 2577 C C . LEU B 1 167 ? -16.646 -10.443 -0.095 1 94.44 167 LEU B C 1
ATOM 2579 O O . LEU B 1 167 ? -17.502 -10.431 -0.984 1 94.44 167 LEU B O 1
ATOM 2583 N N . GLN B 1 168 ? -16.896 -10.673 1.155 1 93.48 168 GLN B N 1
ATOM 2584 C CA . GLN B 1 168 ? -18.25 -10.998 1.59 1 93.48 168 GLN B CA 1
ATOM 2585 C C . GLN B 1 168 ? -19.191 -9.813 1.391 1 93.48 168 GLN B C 1
ATOM 2587 O O . GLN B 1 168 ? -20.356 -9.993 1.03 1 93.48 168 GLN B O 1
ATOM 2592 N N . ARG B 1 169 ? -18.733 -8.65 1.525 1 89.65 169 ARG B N 1
ATOM 2593 C CA . ARG B 1 169 ? -19.53 -7.443 1.328 1 89.65 169 ARG B CA 1
ATOM 2594 C C . ARG B 1 169 ? -19.864 -7.242 -0.146 1 89.65 169 ARG B C 1
ATOM 2596 O O . ARG B 1 169 ? -20.876 -6.623 -0.48 1 89.65 169 ARG B O 1
ATOM 2603 N N . GLN B 1 170 ? -19.033 -7.723 -0.959 1 85.97 170 GLN B N 1
ATOM 2604 C CA . GLN B 1 170 ? -19.247 -7.566 -2.394 1 85.97 170 GLN B CA 1
ATOM 2605 C C . GLN B 1 170 ? -20.252 -8.59 -2.915 1 85.97 170 GLN B C 1
ATOM 2607 O O . GLN B 1 170 ? -20.636 -8.55 -4.086 1 85.97 170 GLN B O 1
ATOM 2612 N N . MET B 1 171 ? -20.619 -9.543 -2.049 1 84.83 171 MET B N 1
ATOM 2613 C CA . MET B 1 171 ? -21.628 -10.539 -2.399 1 84.83 171 MET B CA 1
ATOM 2614 C C . MET B 1 171 ? -23.033 -9.994 -2.172 1 84.83 171 MET B C 1
ATOM 2616 O O . MET B 1 171 ? -24.009 -10.548 -2.682 1 84.83 171 MET B O 1
ATOM 2620 N N . GLN B 1 172 ? -23.101 -8.99 -1.384 1 77.14 172 GLN B N 1
ATOM 2621 C CA . GLN B 1 172 ? -24.41 -8.443 -1.04 1 77.14 172 GLN B CA 1
ATOM 2622 C C . GLN B 1 172 ? -24.819 -7.342 -2.015 1 77.14 172 GLN B C 1
ATOM 2624 O O . GLN B 1 172 ? -25.99 -7.238 -2.385 1 77.14 172 GLN B O 1
#

Sequence (344 aa):
MALLVADTSALVSLGTVATHEKTPLSILLDTHLVCIPEQVVSELQKTAPYEDRSGNAAQAVLDRRSEFSVRAAKLEEDLPLDDGENAAVSLANDLDATQFLCDEFNQLALIHASLADTRLVTTPSLLTALVRNEHLAPVDAEELLSKISEARSWETNTYVAQAEVTLQRQMQMALLVADTSALVSLGTVATHEKTPLSILLDTHLVCIPEQVVSELQKTAPYEDRSGNAAQAVLDRRSEFSVRAAKLEEDLPLDDGENAAVSLANDLDATQFLCDEFNQLALIHASLADTRLVTTPSLLTALVRNEHLAPVDAEELLSKISEARSWETNTYVAQAEVTLQRQMQ

Secondary structure (DSSP, 8-state):
-EEEEE-HHHHHHHHTTTTSSS-HHHHHHHHEEEEEEHHHHHHHHHHTTSSSHHHHHHHHHHTTGGGSEEE--PPPTT--S-HHHHHHHHHHHHTT-SEEE---GGGHHHHHHH-SSPEEE-HHHHHHHHHHTTSS-HHHHHHHHHHHHHHHT-TT-HHHHHHHHHHHHTT-/-EEEEE-HHHHHHHHTTTTSSS-HHHHHHHHEEEEEEHHHHHHHHHHTTSSSHHHHHHHHHHTTGGGSEEE--PPPTT--S-HHHHHHHHHHHHTT-SEEE---GGGHHHHHHH-SSPEEE-HHHHHHHHHHTTSS-HHHHHHHHHHHHHHHT-TT-HHHHHHHHHHHHTT-

Solvent-accessible surface area (backbone atoms only — not comparable to full-atom values): 18097 Å² total; per-residue (Å²): 120,54,37,30,26,42,31,52,63,27,47,32,48,45,16,62,45,58,84,46,92,81,28,70,55,60,52,46,59,71,61,30,47,42,33,32,28,52,56,30,53,52,49,34,64,68,38,27,79,42,96,45,67,62,8,52,5,21,40,52,44,56,74,48,48,87,72,44,47,73,38,86,47,65,74,54,88,85,51,96,52,57,70,45,58,28,18,30,48,40,37,29,51,73,66,63,17,53,28,35,37,44,55,54,74,93,44,45,62,54,52,55,41,65,38,65,86,38,35,81,38,32,61,59,55,46,46,47,48,34,32,76,70,69,74,37,55,49,69,57,41,53,51,52,49,51,54,33,28,63,73,68,69,38,82,85,35,64,45,54,52,44,28,50,53,53,41,56,58,66,66,103,120,55,38,30,26,42,31,53,62,28,47,33,48,46,17,63,45,57,84,45,92,80,28,70,55,59,53,46,60,70,60,30,47,41,33,31,26,51,55,29,54,52,51,33,63,67,39,27,78,43,94,46,68,65,8,51,5,20,41,52,43,57,74,48,47,88,74,45,46,74,38,86,45,64,72,54,87,86,50,97,52,58,69,45,59,28,17,32,47,41,38,28,50,75,65,65,18,52,29,35,36,44,55,53,74,94,44,46,62,54,52,56,41,65,38,66,89,37,35,80,37,31,62,60,53,46,45,46,48,33,32,76,71,68,75,37,55,48,69,57,41,52,51,50,50,52,53,33,28,63,72,68,68,37,82,84,36,64,44,52,53,45,27,51,52,53,39,56,59,70,66,108

Radius of gyration: 20.38 Å; Cα contacts (8 Å, |Δi|>4): 621; chains: 2; bounding box: 48×61×45 Å

Organism: NCBI:txid2816475

InterPro domains:
  IPR021799 PIN-like domain, prokaryotic [PF11848] (4-162)

pLDDT: mean 96.57, std 3.07, range [76.7, 98.88]

Foldseek 3Di:
DAEEEEFQAQQLLQLLCLVDPQGLVVVCLVPYQYEYEPVRLVVLVVLLPDPASSNNSSVSSVVCVVSHHYDHFDADPPQPDPPRLRRRQRVCQVVVGQEYEDAPLVCVVSSVVSHDNHHYDYNLRSLLVCCVVPNDPLVRSLVSLVSSCVRVVCVPPPVSVVSNVSSVVSND/DAEEEEFQAQQLLQLLCLVDPQGLVVVCLVPYQYEYEPVRLVVLVVLLPDPASSNNSSVSSVVCVVSHHYDHFDADPPQPDDPRLRRRQRVCQVVVGQEYEDAPLVCVVSSVVSHDNHHYDYNLRSLLVCCVVPNDPLVRSLVSLVSSCVRSVCVPPPVSVVSNVSSVVSND